Protein AF-A0A7S4VF97-F1 (afdb_monomer_lite)

Foldseek 3Di:
DDDPPPADPPVVLVVLVVVQVPDDPVDGDADDDGPDPVSVVVVLVVCVVVVNNCVRLVWDDAPQWDDDPLWIKAWPPGFHQQQLAADPVAAFDKDFATGQKAFAEPPDPCCVVVQQVSQQTRRNHQWEWGQYPVRAIWIFGHPSDPPDDDGSHTPDPRDPQKDADPDNGMIGGHPDDHITMMIRNPSNPVVVVVVVPPDDDDPDDDDD

Sequence (208 aa):
MACSSAGVPANQQVEYMQIRSIEDPDEPAQPPAFESAEDEAHFQRMLSYFGLLEWVYRPEPVNFSVAIDGHRYAVLPPCPPEEAVAGRDMQDQALLVPRGWEVLSQRAVGFAAALPKLTARCWGTHLLCVENGRGGFDSYRTAVRTVGGPPGSRFQADIDWLERVDDDRRVRFRGLSGRLVIRAKHDCVMANLEQGRGGGRGAGIAAL

Radius of gyration: 20.94 Å; chains: 1; bounding box: 49×73×56 Å

Structure (mmCIF, N/CA/C/O backbone):
data_AF-A0A7S4VF97-F1
#
_entry.id   AF-A0A7S4VF97-F1
#
loop_
_atom_site.group_PDB
_atom_site.id
_atom_site.type_symbol
_atom_site.label_atom_id
_atom_site.label_alt_id
_atom_site.label_comp_id
_atom_site.label_asym_id
_atom_site.label_entity_id
_atom_site.label_seq_id
_atom_site.pdbx_PDB_ins_code
_atom_site.Cartn_x
_atom_site.Cartn_y
_atom_site.Cartn_z
_atom_site.occupancy
_atom_site.B_iso_or_equiv
_atom_site.auth_seq_id
_atom_site.auth_comp_id
_atom_site.auth_asym_id
_atom_site.auth_atom_id
_atom_site.pdbx_PDB_model_num
ATOM 1 N N . MET A 1 1 ? 5.913 11.624 37.059 1.00 47.81 1 MET A N 1
ATOM 2 C CA . MET A 1 1 ? 4.864 12.141 36.156 1.00 47.81 1 MET A CA 1
ATOM 3 C C . MET A 1 1 ? 4.023 10.958 35.725 1.00 47.81 1 MET A C 1
ATOM 5 O O . MET A 1 1 ? 4.549 10.093 35.043 1.00 47.81 1 MET A O 1
ATOM 9 N N . ALA A 1 2 ? 2.787 10.863 36.212 1.00 44.12 2 ALA A N 1
ATOM 10 C CA . ALA A 1 2 ? 1.841 9.840 35.783 1.00 44.12 2 ALA A CA 1
ATOM 11 C C . ALA A 1 2 ? 1.032 10.418 34.616 1.00 44.12 2 ALA A C 1
ATOM 13 O O . ALA A 1 2 ? 0.341 11.419 34.798 1.00 44.12 2 ALA A O 1
ATOM 14 N N . CYS A 1 3 ? 1.165 9.840 33.421 1.00 36.91 3 CYS A N 1
ATOM 15 C CA . CYS A 1 3 ? 0.268 10.139 32.311 1.00 36.91 3 CYS A CA 1
ATOM 16 C C . CYS A 1 3 ? -1.081 9.493 32.631 1.00 36.91 3 CYS A C 1
ATOM 18 O O . CYS A 1 3 ? -1.197 8.271 32.646 1.00 36.91 3 CYS A O 1
ATOM 20 N N . SER A 1 4 ? -2.072 10.320 32.954 1.00 41.09 4 SER A N 1
ATOM 21 C CA . SER A 1 4 ? -3.459 9.891 33.088 1.00 41.09 4 SER A CA 1
ATOM 22 C C . SER A 1 4 ? -3.956 9.502 31.696 1.00 41.09 4 SER A C 1
ATOM 24 O O . SER A 1 4 ? -4.097 10.376 30.846 1.00 41.09 4 SER A O 1
ATOM 26 N N . SER A 1 5 ? -4.179 8.211 31.442 1.00 44.00 5 SER A N 1
ATOM 27 C CA . SER A 1 5 ? -4.876 7.754 30.240 1.00 44.00 5 SER A CA 1
ATOM 28 C C . SER A 1 5 ? -6.334 8.193 30.347 1.00 44.00 5 SER A C 1
ATOM 30 O O . SER A 1 5 ? -7.132 7.612 31.084 1.00 44.00 5 SER A O 1
ATOM 32 N N . ALA A 1 6 ? -6.673 9.289 29.676 1.00 50.75 6 ALA A N 1
ATOM 33 C CA . ALA A 1 6 ? -8.057 9.687 29.501 1.00 50.75 6 ALA A CA 1
ATOM 34 C C . ALA A 1 6 ? -8.690 8.678 28.537 1.00 50.75 6 ALA A C 1
ATOM 36 O O . ALA A 1 6 ? -8.569 8.806 27.329 1.00 50.75 6 ALA A O 1
ATOM 37 N N . GLY A 1 7 ? -9.288 7.615 29.079 1.00 50.16 7 GLY A N 1
ATOM 38 C CA . GLY A 1 7 ? -10.035 6.662 28.265 1.00 50.16 7 GLY A CA 1
ATOM 39 C C . GLY A 1 7 ? -11.106 7.390 27.455 1.00 50.16 7 GLY A C 1
ATOM 40 O O . GLY A 1 7 ? -11.714 8.351 27.938 1.00 50.16 7 GLY A O 1
ATOM 41 N N . VAL A 1 8 ? -11.341 6.919 26.232 1.00 55.56 8 VAL A N 1
ATOM 42 C CA . VAL A 1 8 ? -12.416 7.420 25.369 1.00 55.56 8 VAL A CA 1
ATOM 43 C C . VAL A 1 8 ? -13.731 7.389 26.164 1.00 55.56 8 VAL A C 1
ATOM 45 O O . VAL A 1 8 ? -14.137 6.317 26.626 1.00 55.56 8 VAL A O 1
ATOM 48 N N . PRO A 1 9 ? -14.408 8.533 26.380 1.00 70.75 9 PRO A N 1
ATOM 49 C CA . PRO A 1 9 ? -15.610 8.566 27.199 1.00 70.75 9 PRO A CA 1
ATOM 50 C C . PRO A 1 9 ? -16.683 7.682 26.558 1.00 70.75 9 PRO A C 1
ATOM 52 O O . PRO A 1 9 ? -16.955 7.802 25.366 1.00 70.75 9 PRO A O 1
ATOM 55 N N . ALA A 1 10 ? -17.321 6.815 27.353 1.00 65.12 10 ALA A N 1
ATOM 56 C CA . ALA A 1 10 ? -18.330 5.849 26.893 1.00 65.12 10 ALA A CA 1
ATOM 57 C C . ALA A 1 10 ? -19.434 6.471 26.010 1.00 65.12 10 ALA A C 1
ATOM 59 O O . ALA A 1 10 ? -19.999 5.801 25.146 1.00 65.12 10 ALA A O 1
ATOM 60 N N . ASN A 1 11 ? -19.694 7.771 26.174 1.00 72.69 11 ASN A N 1
ATOM 61 C CA . ASN A 1 11 ? -20.632 8.527 25.351 1.00 72.69 11 ASN A CA 1
ATOM 62 C C . ASN A 1 11 ? -20.251 8.570 23.857 1.00 72.69 11 ASN A C 1
ATOM 64 O O . ASN A 1 11 ? -21.153 8.492 23.030 1.00 72.69 11 ASN A O 1
ATOM 68 N N . GLN A 1 12 ? -18.961 8.599 23.488 1.00 71.50 12 GLN A N 1
ATOM 69 C CA . GLN A 1 12 ? -18.543 8.623 22.074 1.00 71.50 12 GLN A CA 1
ATOM 70 C C . GLN A 1 12 ? -18.855 7.314 21.335 1.00 71.50 12 GLN A C 1
ATOM 72 O O . GLN A 1 12 ? -19.182 7.331 20.151 1.00 71.50 12 GLN A O 1
ATOM 77 N N . GLN A 1 13 ? -18.790 6.166 22.018 1.00 67.25 13 GLN A N 1
ATOM 78 C CA . GLN A 1 13 ? -19.111 4.870 21.407 1.00 67.25 13 GLN A CA 1
ATOM 79 C C . GLN A 1 13 ? -20.608 4.750 21.106 1.00 67.25 13 GLN A C 1
ATOM 81 O O . GLN A 1 13 ? -20.991 4.253 20.048 1.00 67.25 13 GLN A O 1
ATOM 86 N N . VAL A 1 14 ? -21.453 5.222 22.027 1.00 73.06 14 VAL A N 1
ATOM 87 C CA . VAL A 1 14 ? -22.911 5.237 21.847 1.00 73.06 14 VAL A CA 1
ATOM 88 C C . VAL A 1 14 ? -23.302 6.207 20.735 1.00 73.06 14 VAL A C 1
ATOM 90 O O . VAL A 1 14 ? -24.098 5.846 19.872 1.00 73.06 14 VAL A O 1
ATOM 93 N N . GLU A 1 15 ? -22.702 7.396 20.711 1.00 75.81 15 GLU A N 1
ATOM 94 C CA . GLU A 1 15 ? -22.935 8.400 19.671 1.00 75.81 15 GLU A CA 1
ATOM 95 C C . GLU A 1 15 ? -22.537 7.884 18.280 1.00 75.81 15 GLU A C 1
ATOM 97 O O . GLU A 1 15 ? -23.323 7.989 17.341 1.00 75.81 15 GLU A O 1
ATOM 102 N N . TYR A 1 16 ? -21.387 7.212 18.155 1.00 70.06 16 TYR A N 1
ATOM 103 C CA . TYR A 1 16 ? -20.973 6.571 16.903 1.00 70.06 16 TYR A CA 1
ATOM 104 C C . TYR A 1 16 ? -22.004 5.548 16.395 1.00 70.06 16 TYR A C 1
ATOM 106 O O . TYR A 1 16 ? -22.363 5.545 15.217 1.00 70.06 16 TYR A O 1
ATOM 114 N N . MET A 1 17 ? -22.528 4.702 17.287 1.00 73.00 17 MET A N 1
ATOM 115 C CA . MET A 1 17 ? -23.544 3.704 16.930 1.00 73.00 17 MET A CA 1
ATOM 116 C C . MET A 1 17 ? -24.880 4.353 16.536 1.00 73.00 17 MET A C 1
ATOM 118 O O . MET A 1 17 ? -25.581 3.832 15.669 1.00 73.00 17 MET A O 1
ATOM 122 N N . GLN A 1 18 ? -25.227 5.495 17.137 1.00 74.81 18 GLN A N 1
ATOM 123 C CA . GLN A 1 18 ? -26.429 6.257 16.794 1.00 74.81 18 GLN A CA 1
ATOM 124 C C . GLN A 1 18 ? -26.303 6.939 15.430 1.00 74.81 18 GLN A C 1
ATOM 126 O O . GLN A 1 18 ? -27.211 6.795 14.613 1.00 74.81 18 GLN A O 1
ATOM 131 N N . ILE A 1 19 ? -25.178 7.604 15.150 1.00 70.38 19 ILE A N 1
ATOM 132 C CA . ILE A 1 19 ? -24.901 8.231 13.846 1.00 70.38 19 ILE A CA 1
ATOM 133 C C . ILE A 1 19 ? -24.995 7.184 12.731 1.00 70.38 19 ILE A C 1
ATOM 135 O O . ILE A 1 19 ? -25.684 7.397 11.734 1.00 70.38 19 ILE A O 1
ATOM 139 N N . ARG A 1 20 ? -24.409 6.002 12.950 1.00 64.62 20 ARG A N 1
ATOM 140 C CA . ARG A 1 20 ? -24.439 4.912 11.970 1.00 64.62 20 ARG A CA 1
ATOM 141 C C . ARG A 1 20 ? -25.811 4.293 11.718 1.00 64.62 20 ARG A C 1
ATOM 143 O O . ARG A 1 20 ? -26.018 3.684 10.674 1.00 64.62 20 ARG A O 1
ATOM 150 N N . SER A 1 21 ? -26.759 4.416 12.646 1.00 67.44 21 SER A N 1
ATOM 151 C CA . SER A 1 21 ? -28.106 3.855 12.452 1.00 67.44 21 SER A CA 1
ATOM 152 C C . SER A 1 21 ? -28.914 4.568 11.359 1.00 67.44 21 SER A C 1
ATOM 154 O O . SER A 1 21 ? -29.912 4.029 10.886 1.00 67.44 21 SER A O 1
ATOM 156 N N . ILE A 1 22 ? -28.465 5.759 10.951 1.00 70.12 22 ILE A N 1
ATOM 157 C CA . ILE A 1 22 ? -29.115 6.649 9.977 1.00 70.12 22 ILE A CA 1
ATOM 158 C C . ILE A 1 22 ? -28.241 6.811 8.718 1.00 70.12 22 ILE A C 1
ATOM 160 O O . ILE A 1 22 ? -28.435 7.719 7.916 1.00 70.12 22 ILE A O 1
ATOM 164 N N . GLU A 1 23 ? -27.229 5.963 8.574 1.00 63.88 23 GLU A N 1
ATOM 165 C CA . GLU A 1 23 ? -26.136 6.186 7.643 1.00 63.88 23 GLU A CA 1
ATOM 166 C C . GLU A 1 23 ? -26.439 5.728 6.222 1.00 63.88 23 GLU A C 1
ATOM 168 O O . GLU A 1 23 ? -27.076 4.696 5.996 1.00 63.88 23 GLU A O 1
ATOM 173 N N . ASP A 1 24 ? -25.939 6.510 5.267 1.00 68.81 24 ASP A N 1
ATOM 174 C CA . ASP A 1 24 ? -25.968 6.166 3.857 1.00 68.81 24 ASP A CA 1
ATOM 175 C C . ASP A 1 24 ? -25.074 4.931 3.620 1.00 68.81 24 ASP A C 1
ATOM 177 O O . ASP A 1 24 ? -23.886 4.961 3.966 1.00 68.81 24 ASP A O 1
ATOM 181 N N . PRO A 1 25 ? -25.598 3.829 3.050 1.00 66.81 25 PRO A N 1
ATOM 182 C CA . PRO A 1 25 ? -24.790 2.653 2.731 1.00 66.81 25 PRO A CA 1
ATOM 183 C C . PRO A 1 25 ? -23.595 2.961 1.813 1.00 66.81 25 PRO A C 1
ATOM 185 O O . PRO A 1 25 ? -22.617 2.205 1.842 1.00 66.81 25 PRO A O 1
ATOM 188 N N . ASP A 1 26 ? -23.647 4.053 1.045 1.00 67.56 26 ASP A N 1
ATOM 189 C CA . ASP A 1 26 ? -22.568 4.492 0.161 1.00 67.56 26 ASP A CA 1
ATOM 190 C C . ASP A 1 26 ? -21.491 5.324 0.890 1.00 67.56 26 ASP A C 1
ATOM 192 O O . ASP A 1 26 ? -20.343 5.373 0.437 1.00 67.56 26 ASP A O 1
ATOM 196 N N . GLU A 1 27 ? -21.785 5.875 2.077 1.00 69.19 27 GLU A N 1
ATOM 197 C CA . GLU A 1 27 ? -20.837 6.640 2.906 1.00 69.19 27 GLU A CA 1
ATOM 198 C C . GLU A 1 27 ? -20.724 6.117 4.355 1.00 69.19 27 GLU A C 1
ATOM 200 O O . GLU A 1 27 ? -21.103 6.797 5.309 1.00 69.19 27 GLU A O 1
ATOM 205 N N . PRO A 1 28 ? -20.138 4.924 4.583 1.00 67.62 28 PRO A N 1
ATOM 206 C CA . PRO A 1 28 ? -20.075 4.371 5.933 1.00 67.62 28 PRO A CA 1
ATOM 207 C C . PRO A 1 28 ? -19.139 5.183 6.851 1.00 67.62 28 PRO A C 1
ATOM 209 O O . PRO A 1 28 ? -17.965 5.380 6.509 1.00 67.62 28 PRO A O 1
ATOM 212 N N . ALA A 1 29 ? -19.580 5.561 8.057 1.00 70.44 29 ALA A N 1
ATOM 213 C CA . ALA A 1 29 ? -18.803 6.342 9.018 1.00 70.44 29 ALA A CA 1
ATOM 214 C C . ALA A 1 29 ? -17.540 5.603 9.388 1.00 70.44 29 ALA A C 1
ATOM 216 O O . ALA A 1 29 ? -17.480 4.378 9.488 1.00 70.44 29 ALA A O 1
ATOM 217 N N . GLN A 1 30 ? -16.488 6.367 9.585 1.00 69.94 30 GLN A N 1
ATOM 218 C CA . GLN A 1 30 ? -15.222 5.789 9.970 1.00 69.94 30 GLN A CA 1
ATOM 219 C C . GLN A 1 30 ? -15.264 5.484 11.464 1.00 69.94 30 GLN A C 1
ATOM 221 O O . GLN A 1 30 ? -15.791 6.308 12.214 1.00 69.94 30 GLN A O 1
ATOM 226 N N . PRO A 1 31 ? -14.704 4.342 11.908 1.00 76.44 31 PRO A N 1
ATOM 227 C CA . PRO A 1 31 ? -14.518 4.122 13.332 1.00 76.44 31 PRO A CA 1
ATOM 228 C C . PRO A 1 31 ? -13.796 5.336 13.936 1.00 76.44 31 PRO A C 1
ATOM 230 O O . PRO A 1 31 ? -12.942 5.927 13.262 1.00 76.44 31 PRO A O 1
ATOM 233 N N . PRO A 1 32 ? -14.159 5.737 15.164 1.00 79.06 32 PRO A N 1
ATOM 234 C CA . PRO A 1 32 ? -13.586 6.922 15.782 1.00 79.06 32 PRO A CA 1
ATOM 235 C C . PRO A 1 32 ? -12.063 6.793 15.863 1.00 79.06 32 PRO A C 1
ATOM 237 O O . PRO A 1 32 ? -11.523 5.692 15.976 1.00 79.06 32 PRO A O 1
ATOM 240 N N . ALA A 1 33 ? -11.359 7.922 15.787 1.00 78.06 33 ALA A N 1
ATOM 241 C CA . ALA A 1 33 ? -9.924 7.928 16.029 1.00 78.06 33 ALA A CA 1
ATOM 242 C C . ALA A 1 33 ? -9.675 7.576 17.502 1.00 78.06 33 ALA A C 1
ATOM 244 O O . ALA A 1 33 ? -10.167 8.262 18.397 1.00 78.06 33 ALA A O 1
ATOM 245 N N . PHE A 1 34 ? -8.937 6.495 17.749 1.00 80.50 34 PHE A N 1
ATOM 246 C CA . PHE A 1 34 ? -8.584 6.067 19.100 1.00 80.50 34 PHE A CA 1
ATOM 247 C C . PHE A 1 34 ? -7.258 6.696 19.521 1.00 80.50 34 PHE A C 1
ATOM 249 O O . PHE A 1 34 ? -6.295 6.699 18.756 1.00 80.50 34 PHE A O 1
ATOM 256 N N . GLU A 1 35 ? -7.195 7.192 20.755 1.00 81.56 35 GLU A N 1
ATOM 257 C CA . GLU A 1 35 ? -5.962 7.748 21.329 1.00 81.56 35 GLU A CA 1
ATOM 258 C C . GLU A 1 35 ? -4.942 6.654 21.680 1.00 81.56 35 GLU A C 1
ATOM 260 O O . GLU A 1 35 ? -3.739 6.915 21.754 1.00 81.56 35 GLU A O 1
ATOM 265 N N . SER A 1 36 ? -5.408 5.417 21.881 1.00 84.12 36 SER A N 1
ATOM 266 C CA . SER A 1 36 ? -4.566 4.277 22.224 1.00 84.12 36 SER A CA 1
ATOM 267 C C . SER A 1 36 ? -4.955 3.007 21.462 1.00 84.12 36 SER A C 1
ATOM 269 O O . SER A 1 36 ? -6.121 2.761 21.148 1.00 84.12 36 SER A O 1
ATOM 271 N N . ALA A 1 37 ? -3.960 2.148 21.217 1.00 76.75 37 ALA A N 1
ATOM 272 C CA . ALA A 1 37 ? -4.180 0.821 20.638 1.00 76.75 37 ALA A CA 1
ATOM 273 C C . ALA A 1 37 ? -5.019 -0.088 21.556 1.00 76.75 37 ALA A C 1
ATOM 275 O O . ALA A 1 37 ? -5.653 -1.036 21.094 1.00 76.75 37 ALA A O 1
ATOM 276 N N . GLU A 1 38 ? -5.018 0.184 22.863 1.00 84.81 38 GLU A N 1
ATOM 277 C CA . GLU A 1 38 ? -5.768 -0.587 23.851 1.00 84.81 38 GLU A CA 1
ATOM 278 C C . GLU A 1 38 ? -7.269 -0.269 23.780 1.00 84.81 38 GLU A C 1
ATOM 280 O O . GLU A 1 38 ? -8.089 -1.193 23.791 1.00 84.81 38 GLU A O 1
ATOM 285 N N . ASP A 1 39 ? -7.616 1.011 23.603 1.00 86.25 39 ASP A N 1
ATOM 286 C CA . ASP A 1 39 ? -8.990 1.471 23.369 1.00 86.25 39 ASP A CA 1
ATOM 287 C C . ASP A 1 39 ? -9.528 0.953 22.039 1.00 86.25 39 ASP A C 1
ATOM 289 O O . ASP A 1 39 ? -10.654 0.453 21.977 1.00 86.25 39 ASP A O 1
ATOM 293 N N . GLU A 1 40 ? -8.707 0.997 20.985 1.00 86.69 40 GLU A N 1
ATOM 294 C CA . GLU A 1 40 ? -9.075 0.421 19.694 1.00 86.69 40 GLU A CA 1
ATOM 295 C C . GLU A 1 40 ? -9.331 -1.087 19.826 1.00 86.69 40 GLU A C 1
ATOM 297 O O . GLU A 1 40 ? -10.367 -1.587 19.384 1.00 86.69 40 GLU A O 1
ATOM 302 N N . ALA A 1 41 ? -8.442 -1.827 20.495 1.00 83.38 41 ALA A N 1
ATOM 303 C CA . ALA A 1 41 ? -8.630 -3.256 20.723 1.00 83.38 41 ALA A CA 1
ATOM 304 C C . ALA A 1 41 ? -9.883 -3.545 21.569 1.00 83.38 41 ALA A C 1
ATOM 306 O O . ALA A 1 41 ? -10.583 -4.531 21.328 1.00 83.38 41 ALA A O 1
ATOM 307 N N . HIS A 1 42 ? -10.186 -2.702 22.559 1.00 87.31 42 HIS A N 1
ATOM 308 C CA . HIS A 1 42 ? -11.413 -2.802 23.345 1.00 87.31 42 HIS A CA 1
ATOM 309 C C . HIS A 1 42 ? -12.659 -2.581 22.480 1.00 87.31 42 HIS A C 1
ATOM 311 O O . HIS A 1 42 ? -13.589 -3.388 22.525 1.00 87.31 42 HIS A O 1
ATOM 317 N N . PHE A 1 43 ? -12.658 -1.548 21.640 1.00 86.94 43 PHE A N 1
ATOM 318 C CA . PHE A 1 43 ? -13.745 -1.270 20.709 1.00 86.94 43 PHE A CA 1
ATOM 319 C C . PHE A 1 43 ? -13.934 -2.394 19.686 1.00 86.94 43 PHE A C 1
ATOM 321 O O . PHE A 1 43 ? -15.058 -2.832 19.449 1.00 86.94 43 PHE A O 1
ATOM 328 N N . GLN A 1 44 ? -12.847 -2.945 19.143 1.00 86.62 44 GLN A N 1
ATOM 329 C CA . GLN A 1 44 ? -12.902 -4.104 18.251 1.00 86.62 44 GLN A CA 1
ATOM 330 C C . GLN A 1 44 ? -13.493 -5.337 18.951 1.00 86.62 44 GLN A C 1
ATOM 332 O O . GLN A 1 44 ? -14.323 -6.033 18.366 1.00 86.62 44 GLN A O 1
ATOM 337 N N . ARG A 1 45 ? -13.135 -5.601 20.218 1.00 87.31 45 ARG A N 1
ATOM 338 C CA . ARG A 1 45 ? -13.764 -6.678 21.008 1.00 87.31 45 ARG A CA 1
ATOM 339 C C . ARG A 1 45 ? -15.262 -6.445 21.185 1.00 87.31 45 ARG A C 1
ATOM 341 O O . ARG A 1 45 ? -16.036 -7.383 21.015 1.00 87.31 45 ARG A O 1
ATOM 348 N N . MET A 1 46 ? -15.668 -5.211 21.478 1.00 89.75 46 MET A N 1
ATOM 349 C CA . MET A 1 46 ? -17.079 -4.839 21.592 1.00 89.75 46 MET A CA 1
ATOM 350 C C . MET A 1 46 ? -17.823 -5.061 20.267 1.00 89.75 46 MET A C 1
ATOM 352 O O . MET A 1 46 ? -18.848 -5.733 20.244 1.00 89.75 46 MET A O 1
ATOM 356 N N . LEU A 1 47 ? -17.291 -4.574 19.145 1.00 87.19 47 LEU A N 1
ATOM 357 C CA . LEU A 1 47 ? -17.892 -4.788 17.825 1.00 87.19 47 LEU A CA 1
ATOM 358 C C . LEU A 1 47 ? -17.955 -6.267 17.442 1.00 87.19 47 LEU A C 1
ATOM 360 O O . LEU A 1 47 ? -18.929 -6.698 16.829 1.00 87.19 47 LEU A O 1
ATOM 364 N N . SER A 1 48 ? -16.938 -7.047 17.811 1.00 84.81 48 SER A N 1
ATOM 365 C CA . SER A 1 48 ? -16.918 -8.496 17.609 1.00 84.81 48 SER A CA 1
ATOM 366 C C . SER A 1 48 ? -18.029 -9.184 18.402 1.00 84.81 48 SER A C 1
ATOM 368 O O . SER A 1 48 ? -18.770 -9.987 17.841 1.00 84.81 48 SER A O 1
ATOM 370 N N . TYR A 1 49 ? -18.220 -8.801 19.671 1.00 87.50 49 TYR A N 1
ATOM 371 C CA . TYR A 1 49 ? -19.301 -9.313 20.518 1.00 87.50 49 TYR A CA 1
ATOM 372 C C . TYR A 1 49 ? -20.690 -9.092 19.897 1.00 87.50 49 TYR A C 1
ATOM 374 O O . TYR A 1 49 ? -21.545 -9.970 19.981 1.00 87.50 49 TYR A O 1
ATOM 382 N N . PHE A 1 50 ? -20.896 -7.964 19.211 1.00 86.19 50 PHE A N 1
ATOM 383 C CA . PHE A 1 50 ? -22.147 -7.658 18.506 1.00 86.19 50 PHE A CA 1
ATOM 384 C C . PHE A 1 50 ? -22.203 -8.157 17.051 1.00 86.19 50 PHE A C 1
ATOM 386 O O . PHE A 1 50 ? -23.199 -7.921 16.372 1.00 86.19 50 PHE A O 1
ATOM 393 N N . GLY A 1 51 ? -21.164 -8.830 16.544 1.00 82.69 51 GLY A N 1
ATOM 394 C CA . GLY A 1 51 ? -21.107 -9.298 15.152 1.00 82.69 51 GLY A CA 1
ATOM 395 C C . GLY A 1 51 ? -20.979 -8.179 14.108 1.00 82.69 51 GLY A C 1
ATOM 396 O O . GLY A 1 51 ? -21.278 -8.387 12.937 1.00 82.69 51 GLY A O 1
ATOM 397 N N . LEU A 1 52 ? -20.539 -6.986 14.517 1.00 85.06 52 LEU A N 1
ATOM 398 C CA . LEU A 1 52 ? -20.439 -5.790 13.671 1.00 85.06 52 LEU A CA 1
ATOM 399 C C . LEU A 1 52 ? -19.015 -5.501 13.197 1.00 85.06 52 LEU A C 1
ATOM 401 O O . LEU A 1 52 ? -18.817 -4.622 12.360 1.00 85.06 52 LEU A O 1
ATOM 405 N N . LEU A 1 53 ? -18.019 -6.218 13.722 1.00 83.31 53 LEU A N 1
ATOM 406 C CA . LEU A 1 53 ? -16.611 -5.946 13.432 1.00 83.31 53 LEU A CA 1
ATOM 407 C C . LEU A 1 53 ? -16.322 -5.966 11.929 1.00 83.31 53 LEU A C 1
ATOM 409 O O . LEU A 1 53 ? -15.747 -5.014 11.407 1.00 83.31 53 LEU A O 1
ATOM 413 N N . GLU A 1 54 ? -16.767 -7.012 11.230 1.00 77.38 54 GLU A N 1
ATOM 414 C CA . GLU A 1 54 ? -16.560 -7.129 9.785 1.00 77.38 54 GLU A CA 1
ATOM 415 C C . GLU A 1 54 ? -17.231 -6.008 9.012 1.00 77.38 54 GLU A C 1
ATOM 417 O O . GLU A 1 54 ? -16.704 -5.564 8.002 1.00 77.38 54 GLU A O 1
ATOM 422 N N . TRP A 1 55 ? -18.396 -5.562 9.469 1.00 76.25 55 TRP A N 1
ATOM 423 C CA . TRP A 1 55 ? -19.150 -4.516 8.802 1.00 76.25 55 TRP A CA 1
ATOM 424 C C . TRP A 1 55 ? -18.497 -3.140 8.994 1.00 76.25 55 TRP A C 1
ATOM 426 O O . TRP A 1 55 ? -18.422 -2.357 8.050 1.00 76.25 55 TRP A O 1
ATOM 436 N N . VAL A 1 56 ? -17.956 -2.860 10.185 1.00 79.69 56 VAL A N 1
ATOM 437 C CA . VAL A 1 56 ? -17.260 -1.596 10.485 1.00 79.69 56 VAL A CA 1
ATOM 438 C C . VAL A 1 56 ? -15.880 -1.534 9.830 1.00 79.69 56 VAL A C 1
ATOM 440 O O . VAL A 1 56 ? -15.517 -0.508 9.257 1.00 79.69 56 VAL A O 1
ATOM 443 N N . TYR A 1 57 ? -15.119 -2.626 9.880 1.00 77.94 57 TYR A N 1
ATOM 444 C CA . TYR A 1 57 ? -13.738 -2.678 9.396 1.00 77.94 57 TYR A CA 1
ATOM 445 C C . TYR A 1 57 ? -13.599 -3.296 8.003 1.00 77.94 57 TYR A C 1
ATOM 447 O O . TYR A 1 57 ? -12.478 -3.604 7.591 1.00 77.94 57 TYR A O 1
ATOM 455 N N . ARG A 1 58 ? -14.704 -3.462 7.257 1.00 81.62 58 ARG A N 1
ATOM 456 C CA . ARG A 1 58 ? -14.660 -3.987 5.888 1.00 81.62 58 ARG A CA 1
ATOM 457 C C . ARG A 1 58 ? -13.733 -3.107 5.043 1.00 81.62 58 ARG A C 1
ATOM 459 O O . ARG A 1 58 ? -14.037 -1.922 4.857 1.00 81.62 58 ARG A O 1
ATOM 466 N N . PRO A 1 59 ? -12.636 -3.663 4.501 1.00 83.62 59 PRO A N 1
ATOM 467 C CA . PRO A 1 59 ? -11.823 -2.931 3.552 1.00 83.62 59 PRO A CA 1
ATOM 468 C C . PRO A 1 59 ? -12.668 -2.586 2.332 1.00 83.62 59 PRO A C 1
ATOM 470 O O . PRO A 1 59 ? -13.403 -3.433 1.818 1.00 83.62 59 PRO A O 1
ATOM 473 N N . GLU A 1 60 ? -12.558 -1.348 1.862 1.00 88.44 60 GLU A N 1
ATOM 474 C CA . GLU A 1 60 ? -13.110 -0.978 0.566 1.00 88.44 60 GLU A CA 1
ATOM 475 C C . GLU A 1 60 ? -12.528 -1.911 -0.505 1.00 88.44 60 GLU A C 1
ATOM 477 O O . GLU A 1 60 ? -11.334 -2.246 -0.453 1.00 88.44 60 GLU A O 1
ATOM 482 N N . PRO A 1 61 ? -13.355 -2.385 -1.451 1.00 89.44 61 PRO A N 1
ATOM 483 C CA . PRO A 1 61 ? -12.871 -3.250 -2.508 1.00 89.44 61 PRO A CA 1
ATOM 484 C C . PRO A 1 61 ? -11.848 -2.486 -3.350 1.00 89.44 61 PRO A C 1
ATOM 486 O O . PRO A 1 61 ? -12.134 -1.428 -3.904 1.00 89.44 61 PRO A O 1
ATOM 489 N N . VAL A 1 62 ? -10.644 -3.045 -3.453 1.00 94.06 62 VAL A N 1
ATOM 490 C CA . VAL A 1 62 ? -9.584 -2.530 -4.321 1.00 94.06 62 VAL A CA 1
ATOM 491 C C . VAL A 1 62 ? -9.377 -3.509 -5.463 1.00 94.06 62 VAL A C 1
ATOM 493 O O . VAL A 1 62 ? -9.267 -4.721 -5.251 1.00 94.06 62 VAL A O 1
ATOM 496 N N . ASN A 1 63 ? -9.314 -2.978 -6.680 1.00 94.94 63 ASN A N 1
ATOM 497 C CA . ASN A 1 63 ? -9.032 -3.771 -7.868 1.00 94.94 63 ASN A CA 1
ATOM 498 C C . ASN A 1 63 ? -7.614 -4.358 -7.803 1.00 94.94 63 ASN A C 1
ATOM 500 O O . ASN A 1 63 ? -6.685 -3.716 -7.317 1.00 94.94 63 ASN A O 1
ATOM 504 N N . PHE A 1 64 ? -7.446 -5.565 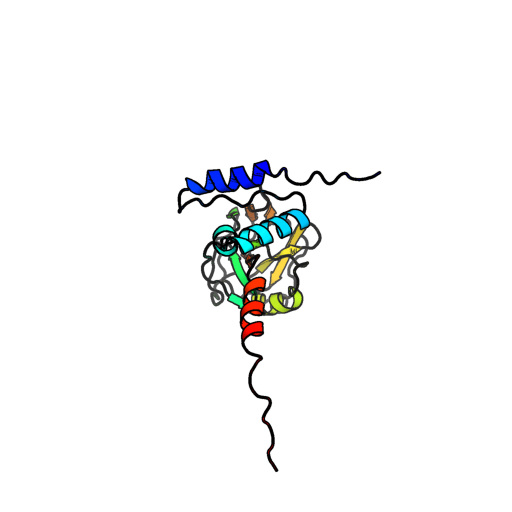-8.347 1.00 96.56 64 PHE A N 1
ATOM 505 C CA . PHE A 1 64 ? -6.136 -6.200 -8.548 1.00 96.56 64 PHE A CA 1
ATOM 506 C C . PHE A 1 64 ? -5.349 -6.530 -7.264 1.00 96.56 64 PHE A C 1
ATOM 508 O O . PHE A 1 64 ? -4.119 -6.566 -7.270 1.00 96.56 64 PHE A O 1
ATOM 515 N N . SER A 1 65 ? -6.043 -6.806 -6.155 1.00 96.62 65 SER A N 1
ATOM 516 C CA . SER A 1 65 ? -5.380 -7.236 -4.918 1.00 96.62 65 SER A CA 1
ATOM 517 C C . SER A 1 65 ? -4.787 -8.646 -5.026 1.00 96.62 65 SER A C 1
ATOM 519 O O . SER A 1 65 ? -5.407 -9.533 -5.612 1.00 96.62 65 SER A O 1
ATOM 521 N N . VAL A 1 66 ? -3.649 -8.885 -4.374 1.00 96.81 66 VAL A N 1
ATOM 522 C CA . VAL A 1 66 ? -2.966 -10.186 -4.306 1.00 96.81 66 VAL A CA 1
ATOM 523 C C . VAL A 1 66 ? -2.845 -10.658 -2.862 1.00 96.81 66 VAL A C 1
ATOM 525 O O . VAL A 1 66 ? -2.573 -9.859 -1.969 1.00 96.81 66 VAL A O 1
ATOM 528 N N . ALA A 1 67 ? -3.024 -11.958 -2.629 1.00 96.31 67 ALA A N 1
ATOM 529 C CA . ALA A 1 67 ? -2.803 -12.576 -1.324 1.00 96.31 67 ALA A CA 1
ATOM 530 C C . ALA A 1 67 ? -1.361 -13.091 -1.220 1.00 96.31 67 ALA A C 1
ATOM 532 O O . ALA A 1 67 ? -0.904 -13.853 -2.076 1.00 96.31 67 ALA A O 1
ATOM 533 N N . ILE A 1 68 ? -0.639 -12.668 -0.184 1.00 95.62 68 ILE A N 1
ATOM 534 C CA . ILE A 1 68 ? 0.729 -13.099 0.113 1.00 95.62 68 ILE A CA 1
ATOM 535 C C . ILE A 1 68 ? 0.817 -13.358 1.616 1.00 95.62 68 ILE A C 1
ATOM 537 O O . ILE A 1 68 ? 0.568 -12.459 2.411 1.00 95.62 68 ILE A O 1
ATOM 541 N N . ASP A 1 69 ? 1.163 -14.588 1.996 1.00 92.50 69 ASP A N 1
ATOM 542 C CA . ASP A 1 69 ? 1.400 -14.988 3.392 1.00 92.50 69 ASP A CA 1
ATOM 543 C C . ASP A 1 69 ? 0.266 -14.583 4.357 1.00 92.50 69 ASP A C 1
ATOM 545 O O . ASP A 1 69 ? 0.509 -14.098 5.456 1.00 92.50 69 ASP A O 1
ATOM 549 N N . GLY A 1 70 ? -0.989 -14.753 3.926 1.00 89.81 70 GLY A N 1
ATOM 550 C CA . GLY A 1 70 ? -2.173 -14.450 4.742 1.00 89.81 70 GLY A CA 1
ATOM 551 C C . GLY A 1 70 ? -2.583 -12.973 4.782 1.00 89.81 70 GLY A C 1
ATOM 552 O O . GLY A 1 70 ? -3.550 -12.637 5.456 1.00 89.81 70 GLY A O 1
ATOM 553 N N . HIS A 1 71 ? -1.903 -12.096 4.043 1.00 94.31 71 HIS A N 1
ATOM 554 C CA . HIS A 1 71 ? -2.266 -10.685 3.914 1.00 94.31 71 HIS A CA 1
ATOM 555 C C . HIS A 1 71 ? -2.657 -10.344 2.476 1.00 94.31 71 HIS A C 1
ATOM 557 O O . HIS A 1 71 ? -2.054 -10.855 1.525 1.00 94.31 71 HIS A O 1
ATOM 563 N N . ARG A 1 72 ? -3.630 -9.443 2.292 1.00 95.62 72 ARG A N 1
ATOM 564 C CA . ARG A 1 72 ? -3.919 -8.860 0.979 1.00 95.62 72 ARG A CA 1
ATOM 565 C C . ARG A 1 72 ? -3.156 -7.564 0.775 1.00 95.62 72 ARG A C 1
ATOM 567 O O . ARG A 1 72 ? -3.135 -6.677 1.629 1.00 95.62 72 ARG A O 1
ATOM 574 N N . TYR A 1 73 ? -2.579 -7.456 -0.410 1.00 97.75 73 TYR A N 1
ATOM 575 C CA . TYR A 1 73 ? -1.831 -6.301 -0.872 1.00 97.75 73 TYR A CA 1
ATOM 576 C C . TYR A 1 73 ? -2.421 -5.792 -2.177 1.00 97.75 73 TYR A C 1
ATOM 578 O O . TYR A 1 73 ? -2.957 -6.566 -2.968 1.00 97.75 73 TYR A O 1
ATOM 586 N N . ALA A 1 74 ? -2.292 -4.500 -2.417 1.00 97.94 74 ALA A N 1
ATOM 587 C CA . ALA A 1 74 ? -2.619 -3.869 -3.685 1.00 97.94 74 ALA A CA 1
ATOM 588 C C . ALA A 1 74 ? -1.677 -2.683 -3.909 1.00 97.94 74 ALA A C 1
ATOM 590 O O . ALA A 1 74 ? -0.834 -2.369 -3.062 1.00 97.94 74 ALA A O 1
ATOM 591 N N . VAL A 1 75 ? -1.817 -2.024 -5.054 1.00 97.94 75 VAL A N 1
ATOM 592 C CA . VAL A 1 75 ? -1.050 -0.826 -5.383 1.00 97.94 75 VAL A CA 1
ATOM 593 C C . VAL A 1 75 ? -1.973 0.328 -5.760 1.00 97.94 75 VAL A C 1
ATOM 595 O O . VAL A 1 75 ? -3.076 0.101 -6.253 1.00 97.94 75 VAL A O 1
ATOM 598 N N . LEU A 1 76 ? -1.521 1.562 -5.534 1.00 96.88 76 LEU A N 1
ATOM 599 C CA . LEU A 1 76 ? -2.218 2.780 -5.938 1.00 96.88 76 LEU A CA 1
ATOM 600 C C . LEU A 1 76 ? -1.377 3.615 -6.920 1.00 96.88 76 LEU A C 1
ATOM 602 O O . LEU A 1 76 ? -0.169 3.753 -6.699 1.00 96.88 76 LEU A O 1
ATOM 606 N N . PRO A 1 77 ? -2.013 4.223 -7.946 1.00 95.69 77 PRO A N 1
ATOM 607 C CA . PRO A 1 77 ? -3.331 3.880 -8.466 1.00 95.69 77 PRO A CA 1
ATOM 608 C C . PRO A 1 77 ? -3.427 2.394 -8.840 1.00 95.69 77 PRO A C 1
ATOM 610 O O . PRO A 1 77 ? -2.388 1.772 -9.086 1.00 95.69 77 PRO A O 1
ATOM 613 N N . PRO A 1 78 ? -4.644 1.825 -8.863 1.00 96.75 78 PRO A N 1
ATOM 614 C CA . PRO A 1 78 ? -4.845 0.407 -9.129 1.00 96.75 78 PRO A CA 1
ATOM 615 C C . PRO A 1 78 ? -4.228 -0.028 -10.459 1.00 96.75 78 PRO A C 1
ATOM 617 O O . PRO A 1 78 ? -4.425 0.623 -11.483 1.00 96.75 78 PRO A O 1
ATOM 620 N N . CYS A 1 79 ? -3.506 -1.146 -10.449 1.00 97.19 79 CYS A N 1
ATOM 621 C CA . CYS A 1 79 ? -2.880 -1.712 -11.639 1.00 97.19 79 CYS A CA 1
ATOM 622 C C . CYS A 1 79 ? -2.818 -3.245 -11.528 1.00 97.19 79 CYS A C 1
ATOM 624 O O . CYS A 1 79 ? -2.557 -3.742 -10.428 1.00 97.19 79 CYS A O 1
ATOM 626 N N . PRO A 1 80 ? -3.044 -4.005 -12.618 1.00 97.81 80 PRO A N 1
ATOM 627 C CA . PRO A 1 80 ? -2.864 -5.453 -12.613 1.00 97.81 80 PRO A CA 1
ATOM 628 C C . PRO A 1 80 ? -1.428 -5.860 -12.231 1.00 97.81 80 PRO A C 1
ATOM 630 O O . PRO A 1 80 ? -0.469 -5.248 -12.710 1.00 97.81 80 PRO A O 1
ATOM 633 N N . PRO A 1 81 ? -1.237 -6.908 -11.412 1.00 97.94 81 PRO A N 1
ATOM 634 C CA . PRO A 1 81 ? 0.095 -7.352 -11.010 1.00 97.94 81 PRO A CA 1
ATOM 635 C C . PRO A 1 81 ? 0.970 -7.812 -12.181 1.00 97.94 81 PRO A C 1
ATOM 637 O O . PRO A 1 81 ? 2.194 -7.706 -12.113 1.00 97.94 81 PRO A O 1
ATOM 640 N N . GLU A 1 82 ? 0.359 -8.289 -13.259 1.00 97.94 82 GLU A N 1
ATOM 641 C CA . GLU A 1 82 ? 1.030 -8.792 -14.457 1.00 97.94 82 GLU A CA 1
ATOM 642 C C . GLU A 1 82 ? 1.282 -7.703 -15.515 1.00 97.94 82 GLU A C 1
ATOM 644 O O . GLU A 1 82 ? 1.882 -7.994 -16.547 1.00 97.94 82 GLU A O 1
ATOM 649 N N . GLU A 1 83 ? 0.867 -6.451 -15.275 1.00 97.56 83 GLU A N 1
ATOM 650 C CA . GLU A 1 83 ? 1.041 -5.349 -16.228 1.00 97.56 83 GLU A CA 1
ATOM 651 C C . GLU A 1 83 ? 2.529 -5.040 -16.438 1.00 97.56 83 GLU A C 1
ATOM 653 O O . GLU A 1 83 ? 3.187 -4.465 -15.571 1.00 97.56 83 GLU A O 1
ATOM 658 N N . ALA A 1 84 ? 3.076 -5.454 -17.580 1.00 96.88 84 ALA A N 1
ATOM 659 C CA . ALA A 1 84 ? 4.501 -5.359 -17.883 1.00 96.88 84 ALA A CA 1
ATOM 660 C C . ALA A 1 84 ? 4.912 -3.990 -18.445 1.00 96.88 84 ALA A C 1
ATOM 662 O O . ALA A 1 84 ? 6.107 -3.688 -18.493 1.00 96.88 84 ALA A O 1
ATOM 663 N N . VAL A 1 85 ? 3.958 -3.161 -18.878 1.00 96.38 85 VAL A N 1
ATOM 664 C CA . VAL A 1 85 ? 4.248 -1.855 -19.471 1.00 96.38 85 VAL A CA 1
ATOM 665 C C . VAL A 1 85 ? 4.241 -0.781 -18.388 1.00 96.38 85 VAL A C 1
ATOM 667 O O . VAL A 1 85 ? 3.235 -0.544 -17.725 1.00 96.38 85 VAL A O 1
ATOM 670 N N . ALA A 1 86 ? 5.375 -0.101 -18.207 1.00 94.31 86 ALA A N 1
ATOM 671 C CA . ALA A 1 86 ? 5.468 1.000 -17.255 1.00 94.31 86 ALA A CA 1
ATOM 672 C C . ALA A 1 86 ? 4.656 2.219 -17.725 1.00 94.31 86 ALA A C 1
ATOM 674 O O . ALA A 1 86 ? 4.968 2.827 -18.752 1.00 94.31 86 ALA A O 1
ATOM 675 N N . GLY A 1 87 ? 3.647 2.599 -16.941 1.00 90.50 87 GLY A N 1
ATOM 676 C CA . GLY A 1 87 ? 2.898 3.842 -17.114 1.00 90.50 87 GLY A CA 1
ATOM 677 C C . GLY A 1 87 ? 3.631 5.065 -16.550 1.00 90.50 87 GLY A C 1
ATOM 678 O O . GLY A 1 87 ? 4.560 4.949 -15.751 1.00 90.50 87 GLY A O 1
ATOM 679 N N . ARG A 1 88 ? 3.195 6.261 -16.968 1.00 87.88 88 ARG A N 1
ATOM 680 C CA . ARG A 1 88 ? 3.560 7.562 -16.359 1.00 87.88 88 ARG A CA 1
ATOM 681 C C . ARG A 1 88 ? 2.353 8.270 -15.742 1.00 87.88 88 ARG A C 1
ATOM 683 O O . ARG A 1 88 ? 2.401 9.459 -15.455 1.00 87.88 88 ARG A O 1
ATOM 690 N N . ASP A 1 89 ? 1.271 7.533 -15.543 1.00 85.06 89 ASP A N 1
ATOM 691 C CA . ASP A 1 89 ? -0.028 8.014 -15.073 1.00 85.06 89 ASP A CA 1
ATOM 692 C C . ASP A 1 89 ? 0.005 8.585 -13.652 1.00 85.06 89 ASP A C 1
ATOM 694 O O . ASP A 1 89 ? -0.969 9.170 -13.211 1.00 85.06 89 ASP A O 1
ATOM 698 N N . MET A 1 90 ? 1.115 8.443 -12.934 1.00 82.44 90 MET A N 1
ATOM 699 C CA . MET A 1 90 ? 1.207 8.821 -11.526 1.00 82.44 90 MET A CA 1
ATOM 700 C C . MET A 1 90 ? 1.879 10.157 -11.259 1.00 82.44 90 MET A C 1
ATOM 702 O O . MET A 1 90 ? 1.899 10.605 -10.115 1.00 82.44 90 MET A O 1
ATOM 706 N N . GLN A 1 91 ? 2.477 10.767 -12.277 1.00 88.06 91 GLN A N 1
ATOM 707 C CA . GLN A 1 91 ? 3.180 12.024 -12.088 1.00 88.06 91 GLN A CA 1
ATOM 708 C C . GLN A 1 91 ? 2.191 13.108 -11.631 1.00 88.06 91 GLN A C 1
ATOM 710 O O . GLN A 1 91 ? 1.150 13.305 -12.254 1.00 88.06 91 GLN A O 1
ATOM 715 N N . ASP A 1 92 ? 2.520 13.771 -10.521 1.00 88.75 92 ASP A N 1
ATOM 716 C CA . ASP A 1 92 ? 1.766 14.888 -9.937 1.00 88.75 92 ASP A CA 1
ATOM 717 C C . ASP A 1 92 ? 0.333 14.539 -9.481 1.00 88.75 92 ASP A C 1
ATOM 719 O O . ASP A 1 92 ? -0.509 15.419 -9.288 1.00 88.75 92 ASP A O 1
ATOM 723 N N . GLN A 1 93 ? 0.055 13.250 -9.243 1.00 92.62 93 GLN A N 1
ATOM 724 C CA . GLN A 1 93 ? -1.230 12.792 -8.716 1.00 92.62 93 GLN A CA 1
ATOM 725 C C . GLN A 1 93 ? -1.234 12.671 -7.191 1.00 92.62 93 GLN A C 1
ATOM 727 O O . GLN A 1 93 ? -0.293 12.158 -6.579 1.00 92.62 93 GLN A O 1
ATOM 732 N N . ALA A 1 94 ? -2.344 13.100 -6.584 1.00 94.12 94 ALA A N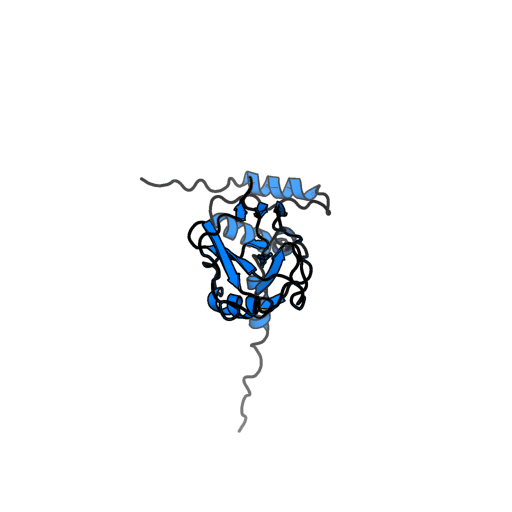 1
ATOM 733 C CA . ALA A 1 94 ? -2.685 12.796 -5.201 1.00 94.12 94 ALA A CA 1
ATOM 734 C C . ALA A 1 94 ? -3.572 11.547 -5.154 1.00 94.12 94 ALA A C 1
ATOM 736 O O . ALA A 1 94 ? -4.579 11.455 -5.853 1.00 94.12 94 ALA A O 1
ATOM 737 N N . LEU A 1 95 ? -3.192 10.594 -4.316 1.00 95.06 95 LEU A N 1
ATOM 738 C CA . LEU A 1 95 ? -3.855 9.314 -4.138 1.00 95.06 95 LEU A CA 1
ATOM 739 C C . LEU A 1 95 ? -4.495 9.272 -2.762 1.00 95.06 95 LEU A C 1
ATOM 741 O O . LEU A 1 95 ? -3.867 9.649 -1.773 1.00 95.06 95 LEU A O 1
ATOM 745 N N . LEU A 1 96 ? -5.719 8.764 -2.698 1.00 95.06 96 LEU A N 1
ATOM 746 C CA . LEU A 1 96 ? -6.398 8.475 -1.446 1.00 95.06 96 LEU A CA 1
ATOM 747 C C . LEU A 1 96 ? -6.260 6.985 -1.133 1.00 95.06 96 LEU A C 1
ATOM 749 O O . LEU A 1 96 ? -6.647 6.144 -1.942 1.00 95.06 96 LEU A O 1
ATOM 753 N N . VAL A 1 97 ? -5.726 6.655 0.043 1.00 95.62 97 VAL A N 1
ATOM 754 C CA . VAL A 1 97 ? -5.669 5.279 0.543 1.00 95.62 97 VAL A CA 1
ATOM 755 C C . VAL A 1 97 ? -7.089 4.827 0.917 1.00 95.62 97 VAL A C 1
ATOM 757 O O . VAL A 1 97 ? -7.698 5.457 1.794 1.00 95.62 97 VAL A O 1
ATOM 760 N N . PRO A 1 98 ? -7.626 3.759 0.293 1.00 93.75 98 PRO A N 1
ATOM 761 C CA . PRO A 1 98 ? -8.978 3.262 0.554 1.00 93.75 98 PRO A CA 1
ATOM 762 C C . PRO A 1 98 ? -9.194 2.847 2.012 1.00 93.75 98 PRO A C 1
ATOM 764 O O . PRO A 1 98 ? -8.250 2.510 2.733 1.00 93.75 98 PRO A O 1
ATOM 767 N N . ARG A 1 99 ? -10.443 2.874 2.479 1.00 87.12 99 ARG A N 1
ATOM 768 C CA . ARG A 1 99 ? -10.762 2.518 3.872 1.00 87.12 99 ARG A CA 1
ATOM 769 C C . ARG A 1 99 ? -10.434 1.052 4.142 1.00 87.12 99 ARG A C 1
ATOM 771 O O . ARG A 1 99 ? -10.631 0.193 3.290 1.00 87.12 99 ARG A O 1
ATOM 778 N N . GLY A 1 100 ? -9.942 0.765 5.348 1.00 88.12 100 GLY A N 1
ATOM 779 C CA . GLY A 1 100 ? -9.509 -0.578 5.753 1.00 88.12 100 GLY A CA 1
ATOM 780 C C . GLY A 1 100 ? -8.192 -1.022 5.112 1.00 88.12 100 GLY A C 1
ATOM 781 O O . GLY A 1 100 ? -7.735 -2.135 5.372 1.00 88.12 100 GLY A O 1
ATOM 782 N N . TRP A 1 101 ? -7.552 -0.139 4.342 1.00 93.94 101 TRP A N 1
ATOM 783 C CA . TRP A 1 101 ? -6.190 -0.290 3.858 1.00 93.94 101 TRP A CA 1
ATOM 784 C C . TRP A 1 101 ? -5.255 0.686 4.570 1.00 93.94 101 TRP A C 1
ATOM 786 O O . TRP A 1 101 ? -5.663 1.710 5.121 1.00 93.94 101 TRP A O 1
ATOM 796 N N . GLU A 1 102 ? -3.979 0.348 4.566 1.00 94.94 102 GLU A N 1
ATOM 797 C CA . GLU A 1 102 ? -2.881 1.178 5.043 1.00 94.94 102 GLU A CA 1
ATOM 798 C C . GLU A 1 102 ? -1.735 1.132 4.040 1.00 94.94 102 GLU A C 1
ATOM 800 O O . GLU A 1 102 ? -1.606 0.171 3.279 1.00 94.94 102 GLU A O 1
ATOM 805 N N . VAL A 1 103 ? -0.883 2.156 4.039 1.00 97.12 103 VAL A N 1
ATOM 806 C CA . VAL A 1 103 ? 0.378 2.089 3.298 1.00 97.12 103 VAL A CA 1
ATOM 807 C C . VAL A 1 103 ? 1.240 0.988 3.906 1.00 97.12 103 VAL A C 1
ATOM 809 O O . VAL A 1 103 ? 1.385 0.904 5.124 1.00 97.12 103 VAL A O 1
ATOM 812 N N . LEU A 1 104 ? 1.823 0.134 3.065 1.00 97.75 104 LEU A N 1
ATOM 813 C CA . LEU A 1 104 ? 2.731 -0.896 3.548 1.00 97.75 104 LEU A CA 1
ATOM 814 C C . LEU A 1 104 ? 3.965 -0.239 4.180 1.00 97.75 104 LEU A C 1
ATOM 816 O O . LEU A 1 104 ? 4.717 0.453 3.498 1.00 97.75 104 LEU A O 1
ATOM 820 N N . SER A 1 105 ? 4.186 -0.503 5.466 1.00 97.31 105 SER A N 1
ATOM 821 C CA . SER A 1 105 ? 5.353 -0.029 6.210 1.00 97.31 105 SER A CA 1
ATOM 822 C C . SER A 1 105 ? 6.474 -1.069 6.235 1.00 97.31 105 SER A C 1
ATOM 824 O O . SER A 1 105 ? 6.219 -2.263 6.397 1.00 97.31 105 SER A O 1
ATOM 826 N N . GLN A 1 106 ? 7.733 -0.627 6.188 1.00 97.88 106 GLN A N 1
ATOM 827 C CA . GLN A 1 106 ? 8.909 -1.472 6.453 1.00 97.88 106 GLN A CA 1
ATOM 828 C C . GLN A 1 106 ? 8.886 -2.116 7.846 1.00 97.88 106 GLN A C 1
ATOM 830 O O . GLN A 1 106 ? 9.529 -3.140 8.068 1.00 97.88 106 GLN A O 1
ATOM 835 N N . ARG A 1 107 ? 8.160 -1.507 8.792 1.00 97.00 107 ARG A N 1
ATOM 836 C CA . ARG A 1 107 ? 7.985 -2.022 10.156 1.00 97.00 107 ARG A CA 1
ATOM 837 C C . ARG A 1 107 ? 6.887 -3.084 10.250 1.00 97.00 107 ARG A C 1
ATOM 839 O O . ARG A 1 107 ? 6.718 -3.685 11.307 1.00 97.00 107 ARG A O 1
ATOM 846 N N . ALA A 1 108 ? 6.131 -3.310 9.176 1.00 95.75 108 ALA A N 1
ATOM 847 C CA . ALA A 1 108 ? 5.057 -4.285 9.171 1.00 95.75 108 ALA A CA 1
ATOM 848 C C . ALA A 1 108 ? 5.603 -5.711 9.335 1.00 95.75 108 ALA A C 1
ATOM 850 O O . ALA A 1 108 ? 6.579 -6.113 8.693 1.00 95.75 108 ALA A O 1
ATOM 851 N N . VAL A 1 109 ? 4.926 -6.509 10.162 1.00 94.19 109 VAL A N 1
ATOM 852 C CA . VAL A 1 109 ? 5.198 -7.948 10.275 1.00 94.19 109 VAL A CA 1
ATOM 853 C C . VAL A 1 109 ? 5.079 -8.592 8.890 1.00 94.19 109 VAL A C 1
ATOM 855 O O . VAL A 1 109 ? 4.146 -8.302 8.142 1.00 94.19 109 VAL A O 1
ATOM 858 N N . GLY A 1 110 ? 6.054 -9.432 8.534 1.00 95.19 110 GLY A N 1
ATOM 859 C CA . GLY A 1 110 ? 6.103 -10.108 7.235 1.00 95.19 110 GLY A CA 1
ATOM 860 C C . GLY A 1 110 ? 6.640 -9.260 6.075 1.00 95.19 110 GLY A C 1
ATOM 861 O O . GLY A 1 110 ? 6.786 -9.794 4.978 1.00 95.19 110 GLY A O 1
ATOM 862 N N . PHE A 1 111 ? 7.005 -7.986 6.286 1.00 97.06 111 PHE A N 1
ATOM 863 C CA . PHE A 1 111 ? 7.494 -7.101 5.217 1.00 97.06 111 PHE A CA 1
ATOM 864 C C . PHE A 1 111 ? 8.642 -7.716 4.400 1.00 97.06 111 PHE A C 1
ATOM 866 O O . PHE A 1 111 ? 8.580 -7.749 3.172 1.00 97.06 111 PHE A O 1
ATOM 873 N N . ALA A 1 112 ? 9.660 -8.264 5.072 1.00 97.56 112 ALA A N 1
ATOM 874 C CA . ALA A 1 112 ? 10.827 -8.855 4.414 1.00 97.56 112 ALA A CA 1
ATOM 875 C C . ALA A 1 112 ? 10.481 -10.068 3.527 1.00 97.56 112 ALA A C 1
ATOM 877 O O . ALA A 1 112 ? 11.158 -10.304 2.529 1.00 97.56 112 ALA A O 1
ATOM 878 N N . ALA A 1 113 ? 9.425 -10.815 3.865 1.00 96.88 113 ALA A N 1
ATOM 879 C CA . ALA A 1 113 ? 8.951 -11.952 3.078 1.00 96.88 113 ALA A CA 1
ATOM 880 C C . ALA A 1 113 ? 8.015 -11.518 1.936 1.00 96.88 113 ALA A C 1
ATOM 882 O O . ALA A 1 113 ? 8.078 -12.068 0.834 1.00 96.88 113 ALA A O 1
ATOM 883 N N . ALA A 1 114 ? 7.174 -10.509 2.180 1.00 97.81 114 ALA A N 1
ATOM 884 C CA . ALA A 1 114 ? 6.199 -10.015 1.215 1.00 97.81 114 ALA A CA 1
ATOM 885 C C . ALA A 1 114 ? 6.839 -9.171 0.104 1.00 97.81 114 ALA A C 1
ATOM 887 O O . ALA A 1 114 ? 6.480 -9.322 -1.064 1.00 97.81 114 ALA A O 1
ATOM 888 N N . LEU A 1 115 ? 7.804 -8.305 0.435 1.00 98.38 115 LEU A N 1
ATOM 889 C CA . LEU A 1 115 ? 8.385 -7.355 -0.516 1.00 98.38 115 LEU A CA 1
ATOM 890 C C . LEU A 1 115 ? 8.998 -8.036 -1.758 1.00 98.38 115 LEU A C 1
ATOM 892 O O . LEU A 1 115 ? 8.677 -7.597 -2.865 1.00 98.38 115 LEU A O 1
ATOM 896 N N . PRO A 1 116 ? 9.810 -9.110 -1.653 1.00 98.38 116 PRO A N 1
ATOM 897 C CA . PRO A 1 116 ? 10.316 -9.814 -2.833 1.00 98.38 116 PRO A CA 1
ATOM 898 C C . PRO A 1 116 ? 9.197 -10.375 -3.720 1.00 98.38 116 PRO A C 1
ATOM 900 O O . PRO A 1 116 ? 9.264 -10.274 -4.939 1.00 98.38 116 PRO A O 1
ATOM 903 N N . LYS A 1 117 ? 8.125 -10.911 -3.122 1.00 98.31 117 LYS A N 1
ATOM 904 C CA . LYS A 1 117 ? 6.972 -11.466 -3.854 1.00 98.31 117 LYS A CA 1
ATOM 905 C C . LYS A 1 117 ? 6.154 -10.377 -4.550 1.00 98.31 117 LYS A C 1
ATOM 907 O O . LYS A 1 117 ? 5.659 -10.586 -5.655 1.00 98.31 117 LYS A O 1
ATOM 912 N N . LEU A 1 118 ? 6.023 -9.213 -3.914 1.00 98.31 118 LEU A N 1
ATOM 913 C CA . LEU A 1 118 ? 5.366 -8.041 -4.490 1.00 98.31 118 LEU A CA 1
ATOM 914 C C . LEU A 1 118 ? 6.172 -7.461 -5.648 1.00 98.31 118 LEU A C 1
ATOM 916 O O . LEU A 1 118 ? 5.606 -7.156 -6.689 1.00 98.31 118 LEU A O 1
ATOM 920 N N . THR A 1 119 ? 7.483 -7.329 -5.483 1.00 98.31 119 THR A N 1
ATOM 921 C CA . THR A 1 119 ? 8.374 -6.732 -6.488 1.00 98.31 119 THR A CA 1
ATOM 922 C C . THR A 1 119 ? 8.720 -7.672 -7.638 1.00 98.31 119 THR A C 1
ATOM 924 O O . THR A 1 119 ? 9.032 -7.195 -8.723 1.00 98.31 119 THR A O 1
ATOM 927 N N . ALA A 1 120 ? 8.610 -8.989 -7.448 1.00 97.94 120 ALA A N 1
ATOM 928 C CA . ALA A 1 120 ? 8.689 -9.970 -8.532 1.00 97.94 120 ALA A CA 1
ATOM 929 C C . ALA A 1 120 ? 7.540 -9.842 -9.549 1.00 97.94 120 ALA A C 1
ATOM 931 O O . ALA A 1 120 ? 7.633 -10.376 -10.651 1.00 97.94 120 ALA A O 1
ATOM 932 N N . ARG A 1 121 ? 6.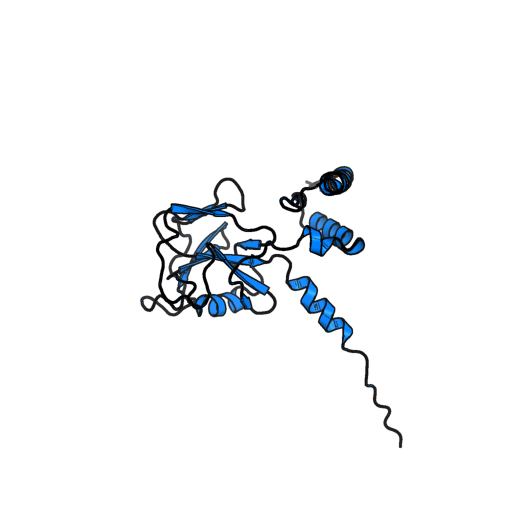465 -9.134 -9.190 1.00 97.69 121 ARG A N 1
ATOM 933 C CA . ARG A 1 121 ? 5.377 -8.754 -10.096 1.00 97.69 121 ARG A CA 1
ATOM 934 C C . ARG A 1 121 ? 5.695 -7.417 -10.774 1.00 97.69 121 ARG A C 1
ATOM 936 O O . ARG A 1 121 ? 6.608 -6.691 -10.373 1.00 97.69 121 ARG A O 1
ATOM 943 N N . CYS A 1 122 ? 4.944 -7.087 -11.815 1.00 96.94 122 CYS A N 1
ATOM 944 C CA . CYS A 1 122 ? 5.238 -5.947 -12.671 1.00 96.94 122 CYS A CA 1
ATOM 945 C C . CYS A 1 122 ? 4.524 -4.663 -12.218 1.00 96.94 122 CYS A C 1
ATOM 947 O O . CYS A 1 122 ? 5.176 -3.630 -12.055 1.00 96.94 122 CYS A O 1
ATOM 949 N N . TRP A 1 123 ? 3.214 -4.738 -11.954 1.00 97.38 123 TRP A N 1
ATOM 950 C CA . TRP A 1 123 ? 2.378 -3.616 -11.484 1.00 97.38 123 TRP A CA 1
ATOM 951 C C . TRP A 1 123 ? 2.383 -2.359 -12.373 1.00 97.38 123 TRP A C 1
ATOM 953 O O . TRP A 1 123 ? 2.114 -1.252 -11.892 1.00 97.38 123 TRP A O 1
ATOM 963 N N . GLY A 1 124 ? 2.748 -2.495 -13.648 1.00 96.44 124 GLY A N 1
ATOM 964 C CA . GLY A 1 124 ? 2.772 -1.400 -14.616 1.00 96.44 124 GLY A CA 1
ATOM 965 C C . GLY A 1 124 ? 3.669 -0.237 -14.210 1.00 96.44 124 GLY A C 1
ATOM 966 O O . GLY A 1 124 ? 3.387 0.916 -14.533 1.00 96.44 124 GLY A O 1
ATOM 967 N N . THR A 1 125 ? 4.730 -0.504 -13.448 1.00 96.81 125 THR A N 1
ATOM 968 C CA . THR A 1 125 ? 5.650 0.529 -12.972 1.00 96.81 125 THR A CA 1
ATOM 969 C C . THR A 1 125 ? 7.048 -0.023 -12.770 1.00 96.81 125 THR A C 1
ATOM 971 O O . THR A 1 125 ? 7.230 -1.214 -12.549 1.00 96.81 125 THR A O 1
ATOM 974 N N . HIS A 1 126 ? 8.052 0.849 -12.795 1.00 96.94 126 HIS A N 1
ATOM 975 C CA . HIS A 1 126 ? 9.435 0.499 -12.482 1.00 96.94 126 HIS A CA 1
ATOM 976 C C . HIS A 1 126 ? 9.738 0.449 -10.979 1.00 96.94 126 HIS A C 1
ATOM 978 O O . HIS A 1 126 ? 10.764 -0.121 -10.592 1.00 96.94 126 HIS A O 1
ATOM 984 N N . LEU A 1 127 ? 8.914 1.107 -10.156 1.00 97.44 127 LEU A N 1
ATOM 985 C CA . LEU A 1 127 ? 9.188 1.359 -8.745 1.00 97.44 127 LEU A CA 1
ATOM 986 C C . LEU A 1 127 ? 7.934 1.132 -7.896 1.00 97.44 127 LEU A C 1
ATOM 988 O O . LEU A 1 127 ? 6.885 1.695 -8.190 1.00 97.44 127 LEU A O 1
ATOM 992 N N . LEU A 1 128 ? 8.062 0.369 -6.813 1.00 98.19 128 LEU A N 1
ATOM 993 C CA . LEU A 1 128 ? 7.087 0.329 -5.723 1.00 98.19 128 LEU A CA 1
ATOM 994 C C . LEU A 1 128 ? 7.559 1.220 -4.580 1.00 98.19 128 LEU A C 1
ATOM 996 O O . LEU A 1 128 ? 8.731 1.176 -4.216 1.00 98.19 128 LEU A O 1
ATOM 1000 N N . CYS A 1 129 ? 6.648 1.993 -4.004 1.00 98.19 129 CYS A N 1
ATOM 1001 C CA . CYS A 1 129 ? 6.906 2.882 -2.880 1.00 98.19 129 CYS A CA 1
ATOM 1002 C C . CYS A 1 129 ? 6.230 2.332 -1.626 1.00 98.19 129 CYS A C 1
ATOM 1004 O O . CYS A 1 129 ? 5.067 1.921 -1.667 1.00 98.19 129 CYS A O 1
ATOM 1006 N N . VAL A 1 130 ? 6.964 2.327 -0.520 1.00 98.38 130 VAL A N 1
ATOM 1007 C CA . VAL A 1 130 ? 6.507 1.851 0.792 1.00 98.38 130 VAL A CA 1
ATOM 1008 C C . VAL A 1 130 ? 6.909 2.864 1.851 1.00 98.38 130 VAL A C 1
ATOM 1010 O O . VAL A 1 130 ? 7.896 3.583 1.682 1.00 98.38 130 VAL A O 1
ATOM 1013 N N . GLU A 1 131 ? 6.168 2.914 2.949 1.00 98.06 131 GLU A N 1
ATOM 1014 C CA . GLU A 1 131 ? 6.530 3.757 4.081 1.00 98.06 131 GLU A CA 1
ATOM 1015 C C . GLU A 1 131 ? 7.764 3.181 4.786 1.00 98.06 131 GLU A C 1
ATOM 1017 O O . GLU A 1 131 ? 7.848 1.982 5.073 1.00 98.06 131 GLU A O 1
ATOM 1022 N N . ASN A 1 132 ? 8.742 4.034 5.068 1.00 97.88 132 ASN A N 1
ATOM 1023 C CA . ASN A 1 132 ? 9.961 3.637 5.749 1.00 97.88 132 ASN A CA 1
ATOM 1024 C C . ASN A 1 132 ? 9.861 3.834 7.268 1.00 97.88 132 ASN A C 1
ATOM 1026 O O . ASN A 1 132 ? 8.928 4.430 7.805 1.00 97.88 132 ASN A O 1
ATOM 1030 N N . GLY A 1 133 ? 10.859 3.337 7.996 1.00 95.19 133 GLY A N 1
ATOM 1031 C CA . GLY A 1 133 ? 10.893 3.446 9.454 1.00 95.19 133 GLY A CA 1
ATOM 1032 C C . GLY A 1 133 ? 11.050 4.869 10.011 1.00 95.19 133 GLY A C 1
ATOM 1033 O O . GLY A 1 133 ? 11.181 4.998 11.222 1.00 95.19 133 GLY A O 1
ATOM 1034 N N . ARG A 1 134 ? 11.087 5.919 9.188 1.00 96.25 134 ARG A N 1
ATOM 1035 C CA . ARG A 1 134 ? 11.205 7.325 9.612 1.00 96.25 134 ARG A CA 1
ATOM 1036 C C . ARG A 1 134 ? 9.953 8.152 9.299 1.00 96.25 134 ARG A C 1
ATOM 1038 O O . ARG A 1 134 ? 9.971 9.355 9.522 1.00 96.25 134 ARG A O 1
ATOM 1045 N N . GLY A 1 135 ? 8.891 7.526 8.785 1.00 93.44 135 GLY A N 1
ATOM 1046 C CA . GLY A 1 135 ? 7.685 8.225 8.322 1.00 93.44 135 GLY A CA 1
ATOM 1047 C C . GLY A 1 135 ? 7.822 8.846 6.927 1.00 93.44 135 GLY A C 1
ATOM 1048 O O . GLY A 1 135 ? 6.896 9.501 6.460 1.00 93.44 135 GLY A O 1
ATOM 1049 N N . GLY A 1 136 ? 8.962 8.638 6.259 1.00 96.81 136 GLY A N 1
ATOM 1050 C CA . GLY A 1 136 ? 9.142 8.933 4.840 1.00 96.81 136 GLY A CA 1
ATOM 1051 C C . GLY A 1 136 ? 8.822 7.714 3.976 1.00 96.81 136 GLY A C 1
ATOM 1052 O O . GLY A 1 136 ? 8.193 6.754 4.425 1.00 96.81 136 GLY A O 1
ATOM 1053 N N . PHE A 1 137 ? 9.313 7.719 2.740 1.00 98.06 137 PHE A N 1
ATOM 1054 C CA . PHE A 1 137 ? 9.108 6.617 1.805 1.00 98.06 137 PHE A CA 1
ATOM 1055 C C . PHE A 1 137 ? 10.433 6.099 1.249 1.00 98.06 137 PHE A C 1
ATOM 1057 O O . PHE A 1 137 ? 11.376 6.855 1.026 1.00 98.06 137 PHE A O 1
ATOM 1064 N N . ASP A 1 138 ? 10.486 4.797 0.988 1.00 98.50 138 ASP A N 1
ATOM 1065 C CA . ASP A 1 138 ? 11.554 4.161 0.220 1.00 98.50 138 ASP A CA 1
ATOM 1066 C C . ASP A 1 138 ? 10.955 3.589 -1.071 1.00 98.50 138 ASP A C 1
ATOM 1068 O O . ASP A 1 138 ? 9.801 3.150 -1.099 1.00 98.50 138 ASP A O 1
ATOM 1072 N N . SER A 1 139 ? 11.752 3.557 -2.139 1.00 98.19 139 SER A N 1
ATOM 1073 C CA . SER A 1 139 ? 11.361 2.969 -3.422 1.00 98.19 139 SER A CA 1
ATOM 1074 C C . SER A 1 139 ? 12.153 1.699 -3.731 1.00 98.19 139 SER A C 1
ATOM 1076 O O . SER A 1 139 ? 13.353 1.599 -3.458 1.00 98.19 139 SER A O 1
ATOM 1078 N N . TYR A 1 140 ? 11.483 0.723 -4.336 1.00 98.31 140 TYR A N 1
ATOM 1079 C CA . TYR A 1 140 ? 12.010 -0.605 -4.640 1.00 98.31 140 TYR A CA 1
ATOM 1080 C C . TYR A 1 140 ? 11.739 -0.978 -6.089 1.00 98.31 140 TYR A C 1
ATOM 1082 O O . TYR A 1 140 ? 10.685 -0.664 -6.633 1.00 98.31 140 TYR A O 1
ATOM 1090 N N . ARG A 1 141 ? 12.690 -1.660 -6.725 1.00 97.94 141 ARG A N 1
ATOM 1091 C CA . ARG A 1 141 ? 12.576 -2.062 -8.131 1.00 97.94 141 ARG A CA 1
ATOM 1092 C C . ARG A 1 141 ? 11.568 -3.191 -8.312 1.00 97.94 141 ARG A C 1
ATOM 1094 O O . ARG A 1 141 ? 11.574 -4.141 -7.532 1.00 97.94 141 ARG A O 1
ATOM 1101 N N . THR A 1 142 ? 10.773 -3.111 -9.372 1.00 97.75 142 THR A N 1
ATOM 1102 C CA . THR A 1 142 ? 9.897 -4.194 -9.852 1.00 97.75 142 THR A CA 1
ATOM 1103 C C . THR A 1 142 ? 10.574 -5.036 -10.934 1.00 97.75 142 THR A C 1
ATOM 1105 O O . THR A 1 142 ? 11.639 -4.676 -11.443 1.00 97.75 142 THR A O 1
ATOM 1108 N N . ALA A 1 143 ? 9.906 -6.111 -11.357 1.00 97.31 143 ALA A N 1
ATOM 1109 C CA . ALA A 1 143 ? 10.283 -6.913 -12.520 1.00 97.31 143 ALA A CA 1
ATOM 1110 C C . ALA A 1 143 ? 10.292 -6.141 -13.855 1.00 97.31 143 ALA A C 1
ATOM 1112 O O . ALA A 1 143 ? 11.010 -6.533 -14.772 1.00 97.31 143 ALA A O 1
ATOM 1113 N N . VAL A 1 144 ? 9.570 -5.017 -13.966 1.00 95.38 144 VAL A N 1
ATOM 1114 C CA . VAL A 1 144 ? 9.556 -4.194 -15.193 1.00 95.38 144 VAL A CA 1
ATOM 1115 C C . VAL A 1 144 ? 10.906 -3.513 -15.432 1.00 95.38 144 VAL A C 1
ATOM 1117 O O . VAL A 1 144 ? 11.272 -3.206 -16.566 1.00 95.38 144 VAL A O 1
ATOM 1120 N N . ARG A 1 145 ? 11.671 -3.226 -14.371 1.00 90.44 145 ARG A N 1
ATOM 1121 C CA . ARG A 1 145 ? 12.959 -2.537 -14.488 1.00 90.44 145 ARG A CA 1
ATOM 1122 C C . ARG A 1 145 ? 14.112 -3.536 -14.560 1.00 90.44 145 ARG A C 1
ATOM 1124 O O . ARG A 1 145 ? 14.553 -4.057 -13.545 1.00 90.44 145 ARG A O 1
ATOM 1131 N N . THR A 1 146 ? 14.672 -3.713 -15.753 1.00 89.06 146 THR A N 1
ATOM 1132 C CA . THR A 1 146 ? 15.781 -4.652 -16.015 1.00 89.06 146 THR A CA 1
ATOM 1133 C C . THR A 1 146 ? 17.174 -4.093 -15.701 1.00 89.06 146 THR A C 1
ATOM 1135 O O . THR A 1 146 ? 18.147 -4.843 -15.676 1.00 89.06 146 THR A O 1
ATOM 1138 N N . VAL A 1 147 ? 17.295 -2.784 -15.445 1.00 91.88 147 VAL A N 1
ATOM 1139 C CA . VAL A 1 147 ? 18.581 -2.101 -15.226 1.00 91.88 147 VAL A CA 1
ATOM 1140 C C . VAL A 1 147 ? 18.702 -1.572 -13.796 1.00 91.88 147 VAL A C 1
ATOM 1142 O O . VAL A 1 147 ? 17.814 -0.877 -13.293 1.00 91.88 147 VAL A O 1
ATOM 1145 N N . GLY A 1 148 ? 19.865 -1.812 -13.181 1.00 91.06 148 GLY A N 1
ATOM 1146 C CA . GLY A 1 148 ? 20.267 -1.207 -11.907 1.00 91.06 148 GLY A CA 1
ATOM 1147 C C . GLY A 1 148 ? 20.001 -2.054 -10.659 1.00 91.06 148 GLY A C 1
ATOM 1148 O O . GLY A 1 148 ? 20.060 -1.514 -9.554 1.00 91.06 148 GLY A O 1
ATOM 1149 N N . GLY A 1 149 ? 19.691 -3.342 -10.818 1.00 94.75 149 GLY A N 1
ATOM 1150 C CA . GLY A 1 149 ? 19.527 -4.306 -9.725 1.00 94.75 149 GLY A CA 1
ATOM 1151 C C . GLY A 1 149 ? 18.353 -5.261 -9.954 1.00 94.75 149 GLY A C 1
ATOM 1152 O O . GLY A 1 149 ? 17.502 -4.975 -10.796 1.00 94.75 149 GLY A O 1
ATOM 1153 N N . PRO A 1 150 ? 18.288 -6.384 -9.217 1.00 97.06 150 PRO A N 1
ATOM 1154 C CA . PRO A 1 150 ? 17.163 -7.309 -9.302 1.00 97.06 150 PRO A CA 1
ATOM 1155 C C . PRO A 1 150 ? 15.883 -6.704 -8.691 1.00 97.06 150 PRO A C 1
ATOM 1157 O O . PRO A 1 150 ? 15.965 -5.751 -7.903 1.00 97.06 150 PRO A O 1
ATOM 1160 N N . PRO A 1 151 ? 14.701 -7.265 -8.990 1.00 97.69 151 PRO A N 1
ATOM 1161 C CA . PRO A 1 151 ? 13.464 -6.929 -8.290 1.00 97.69 151 PRO A CA 1
ATOM 1162 C C . PRO A 1 151 ? 13.612 -7.074 -6.772 1.00 97.69 151 PRO A C 1
ATOM 1164 O O . PRO A 1 151 ? 14.315 -7.960 -6.286 1.00 97.69 151 PRO A O 1
ATOM 1167 N N . GLY A 1 152 ? 12.999 -6.164 -6.017 1.00 97.38 152 GLY A N 1
ATOM 1168 C CA . GLY A 1 152 ? 13.109 -6.121 -4.555 1.00 97.38 152 GLY A CA 1
ATOM 1169 C C . GLY A 1 152 ? 14.339 -5.376 -4.042 1.00 97.38 152 GLY A C 1
ATOM 1170 O O . GLY A 1 152 ? 14.398 -5.038 -2.860 1.00 97.38 152 GLY A O 1
ATOM 1171 N N . SER A 1 153 ? 15.299 -5.048 -4.913 1.00 97.81 153 SER A N 1
ATOM 1172 C CA . SER A 1 153 ? 16.388 -4.137 -4.559 1.00 97.81 153 SER A CA 1
ATOM 1173 C C . SER A 1 153 ? 15.860 -2.715 -4.345 1.00 97.81 153 SER A C 1
ATOM 1175 O O . SER A 1 153 ? 14.945 -2.253 -5.035 1.00 97.81 153 SER A O 1
ATOM 1177 N N . ARG A 1 154 ? 16.429 -2.006 -3.368 1.00 97.88 154 ARG A N 1
ATOM 1178 C CA . ARG A 1 154 ? 16.067 -0.614 -3.084 1.00 97.88 154 ARG A CA 1
ATOM 1179 C C . ARG A 1 154 ? 16.632 0.289 -4.176 1.00 97.88 154 ARG A C 1
ATOM 1181 O O . ARG A 1 154 ? 17.821 0.212 -4.476 1.00 97.88 154 ARG A O 1
ATOM 1188 N N . PHE A 1 155 ? 15.791 1.136 -4.756 1.00 97.31 155 PHE A N 1
ATOM 1189 C CA . PHE A 1 155 ? 16.210 2.127 -5.742 1.00 97.31 155 PHE A CA 1
ATOM 1190 C C . PHE A 1 155 ? 16.704 3.408 -5.071 1.00 97.31 155 PHE A C 1
ATOM 1192 O O . PHE A 1 155 ? 17.799 3.871 -5.378 1.00 97.31 155 PHE A O 1
ATOM 1199 N N . GLN A 1 156 ? 15.911 3.947 -4.146 1.00 97.69 156 GLN A N 1
ATOM 1200 C CA . GLN A 1 156 ? 16.217 5.168 -3.408 1.00 97.69 156 GLN A CA 1
ATOM 1201 C C . GLN A 1 156 ? 15.568 5.090 -2.021 1.00 97.69 156 GLN A C 1
ATOM 1203 O O . GLN A 1 156 ? 14.424 4.647 -1.900 1.00 97.69 156 GLN A O 1
ATOM 1208 N N . ALA A 1 157 ? 16.314 5.486 -0.990 1.00 98.06 157 ALA A N 1
ATOM 1209 C CA . ALA A 1 157 ? 15.804 5.664 0.367 1.00 98.06 157 ALA A CA 1
ATOM 1210 C C . ALA A 1 157 ? 15.415 7.128 0.593 1.00 98.06 157 ALA A C 1
ATOM 1212 O O . ALA A 1 157 ? 16.029 7.998 -0.023 1.00 98.06 157 ALA A O 1
ATOM 1213 N N . ASP A 1 158 ? 14.444 7.372 1.475 1.00 97.31 158 ASP A N 1
ATOM 1214 C CA . ASP A 1 158 ? 13.925 8.715 1.791 1.00 97.31 158 ASP A CA 1
ATOM 1215 C C . ASP A 1 158 ? 13.627 9.534 0.526 1.00 97.31 158 ASP A C 1
ATOM 1217 O O . ASP A 1 158 ? 14.207 10.594 0.288 1.00 97.31 158 ASP A O 1
ATOM 1221 N N . ILE A 1 159 ? 12.759 8.997 -0.329 1.00 97.38 159 ILE A N 1
ATOM 1222 C CA . ILE A 1 159 ? 12.369 9.682 -1.561 1.00 97.38 159 ILE A CA 1
ATOM 1223 C C . ILE A 1 159 ? 11.662 11.005 -1.232 1.00 97.38 159 ILE A C 1
ATOM 1225 O O . ILE A 1 159 ? 10.809 11.062 -0.350 1.00 97.38 159 ILE A O 1
ATOM 1229 N N . ASP A 1 160 ? 12.017 12.061 -1.957 1.00 96.69 160 ASP A N 1
ATOM 1230 C CA . ASP A 1 160 ? 11.487 13.426 -1.820 1.00 96.69 160 ASP A CA 1
ATOM 1231 C C . ASP A 1 160 ? 10.367 13.737 -2.827 1.00 96.69 160 ASP A C 1
ATOM 1233 O O . ASP A 1 160 ? 9.652 14.733 -2.719 1.00 96.69 160 ASP A O 1
ATOM 1237 N N 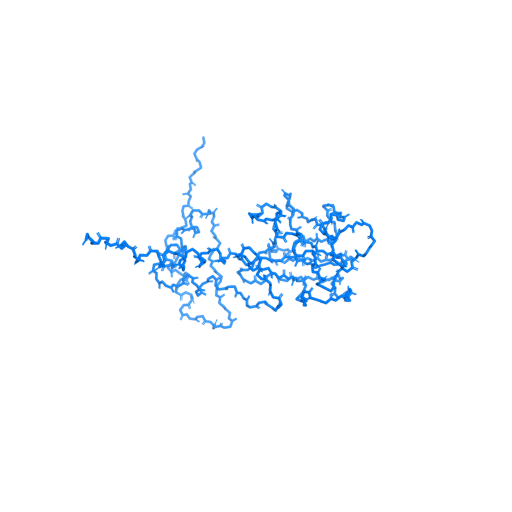. TRP A 1 161 ? 10.186 12.848 -3.800 1.00 95.56 161 TRP A N 1
ATOM 1238 C CA . TRP A 1 161 ? 9.156 12.905 -4.830 1.00 95.56 161 TRP A CA 1
ATOM 1239 C C . TRP A 1 161 ? 7.853 12.192 -4.431 1.00 95.56 161 TRP A C 1
ATOM 1241 O O . TRP A 1 161 ? 6.988 11.974 -5.279 1.00 95.56 161 TRP A O 1
ATOM 1251 N N . LEU A 1 162 ? 7.693 11.826 -3.157 1.00 96.44 162 LEU A N 1
ATOM 1252 C CA . LEU A 1 162 ? 6.461 11.272 -2.598 1.00 96.44 162 LEU A CA 1
ATOM 1253 C C . LEU A 1 162 ? 6.235 11.817 -1.187 1.00 96.44 162 LEU A C 1
ATOM 1255 O O . LEU A 1 162 ? 7.105 11.691 -0.330 1.00 96.44 162 LEU A O 1
ATOM 1259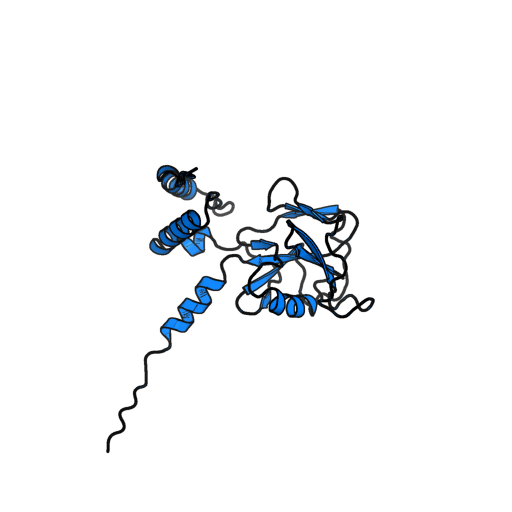 N N . GLU A 1 163 ? 5.064 12.390 -0.928 1.00 95.44 163 GLU A N 1
ATOM 1260 C CA . GLU A 1 163 ? 4.747 13.013 0.362 1.00 95.44 163 GLU A CA 1
ATOM 1261 C C . GLU A 1 163 ? 3.330 12.683 0.836 1.00 95.44 163 GLU A C 1
ATOM 1263 O O . GLU A 1 163 ? 2.446 12.401 0.028 1.00 95.44 163 GLU A O 1
ATOM 1268 N N . ARG A 1 164 ? 3.096 12.773 2.147 1.00 95.62 164 ARG A N 1
ATOM 1269 C CA . ARG A 1 164 ? 1.744 12.789 2.726 1.00 95.62 164 ARG A CA 1
ATOM 1270 C C . ARG A 1 164 ? 1.151 14.197 2.605 1.00 95.62 164 ARG A C 1
ATOM 1272 O O . ARG A 1 164 ? 1.886 15.176 2.708 1.00 95.62 164 ARG A O 1
ATOM 1279 N N . VAL A 1 165 ? -0.157 14.302 2.373 1.00 93.81 165 VAL A N 1
ATOM 1280 C CA . VAL A 1 165 ? -0.851 15.582 2.145 1.00 93.81 165 VAL A CA 1
ATOM 1281 C C . VAL A 1 165 ? -2.060 15.689 3.061 1.00 93.81 165 VAL A C 1
ATOM 1283 O O . VAL A 1 165 ? -2.950 14.859 2.948 1.00 93.81 165 VAL A O 1
ATOM 1286 N N . ASP A 1 166 ? -2.129 16.744 3.874 1.00 83.25 166 ASP A N 1
ATOM 1287 C CA . ASP A 1 166 ? -3.220 17.059 4.815 1.00 83.25 166 ASP A CA 1
ATOM 1288 C C . ASP A 1 166 ? -3.470 15.956 5.864 1.00 83.25 166 ASP A C 1
ATOM 1290 O O . ASP A 1 166 ? -3.083 16.101 7.022 1.00 83.25 166 ASP A O 1
ATOM 1294 N N . ASP A 1 167 ? -4.066 14.845 5.422 1.00 72.50 167 ASP A N 1
ATOM 1295 C CA . ASP A 1 167 ? -4.477 13.676 6.192 1.00 72.50 167 ASP A CA 1
ATOM 1296 C C . ASP A 1 167 ? -3.506 12.498 5.992 1.00 72.50 167 ASP A C 1
ATOM 1298 O O . ASP A 1 167 ? -2.980 12.270 4.897 1.00 72.50 167 ASP A O 1
ATOM 1302 N N . ASP A 1 168 ? -3.388 11.621 6.995 1.00 75.81 168 ASP A N 1
ATOM 1303 C CA . ASP A 1 168 ? -2.573 10.390 6.949 1.00 75.81 168 ASP A CA 1
ATOM 1304 C C . ASP A 1 168 ? -2.966 9.388 5.841 1.00 75.81 168 ASP A C 1
ATOM 1306 O O . ASP A 1 168 ? -2.319 8.353 5.654 1.00 75.81 168 ASP A O 1
ATOM 1310 N N . ARG A 1 169 ? -4.029 9.662 5.080 1.00 88.44 169 ARG A N 1
ATOM 1311 C CA . ARG A 1 169 ? -4.527 8.800 3.999 1.00 88.44 169 ARG A CA 1
ATOM 1312 C C . ARG A 1 169 ? -4.263 9.342 2.604 1.00 88.44 169 ARG A C 1
ATOM 1314 O O . ARG A 1 169 ? -4.496 8.607 1.646 1.00 88.44 169 ARG A O 1
ATOM 1321 N N . ARG A 1 170 ? -3.811 10.586 2.453 1.00 95.19 170 ARG A N 1
ATOM 1322 C CA . ARG A 1 170 ? -3.523 11.161 1.136 1.00 95.19 170 ARG A CA 1
ATOM 1323 C C . ARG A 1 170 ? -2.026 11.214 0.904 1.00 95.19 170 ARG A C 1
ATOM 1325 O O . ARG A 1 170 ? -1.266 11.681 1.746 1.00 95.19 170 ARG A O 1
ATOM 1332 N N . VAL A 1 171 ? -1.606 10.725 -0.257 1.00 95.69 171 VAL A N 1
ATOM 1333 C CA . VAL A 1 171 ? -0.197 10.668 -0.649 1.00 95.69 171 VAL A CA 1
ATOM 1334 C C . VAL A 1 171 ? -0.053 11.232 -2.057 1.00 95.69 171 VAL A C 1
ATOM 1336 O O . VAL A 1 171 ? -0.820 10.861 -2.940 1.00 95.69 171 VAL A O 1
ATOM 1339 N N . ARG A 1 172 ? 0.906 12.130 -2.290 1.00 95.81 172 ARG A N 1
ATOM 1340 C CA . ARG A 1 172 ? 1.114 12.800 -3.581 1.00 95.81 172 ARG A CA 1
ATOM 1341 C C . ARG A 1 172 ? 2.498 12.518 -4.146 1.00 95.81 172 ARG A C 1
ATOM 1343 O O . ARG A 1 172 ? 3.498 12.738 -3.469 1.00 95.81 172 ARG A O 1
ATOM 1350 N N . PHE A 1 173 ? 2.538 12.100 -5.408 1.00 95.44 173 PHE A N 1
ATOM 1351 C CA . PHE A 1 173 ? 3.771 11.984 -6.190 1.00 95.44 173 PHE A CA 1
ATOM 1352 C C . PHE A 1 173 ? 4.155 13.342 -6.788 1.00 95.44 173 PHE A C 1
ATOM 1354 O O . PHE A 1 173 ? 3.279 14.105 -7.185 1.00 95.44 173 PHE A O 1
ATOM 1361 N N . ARG A 1 174 ? 5.454 13.637 -6.880 1.00 93.56 174 ARG A N 1
ATOM 1362 C CA . ARG A 1 174 ? 6.010 14.871 -7.458 1.00 93.56 174 ARG A CA 1
ATOM 1363 C C . ARG A 1 174 ? 7.088 14.525 -8.486 1.00 93.56 174 ARG A C 1
ATOM 1365 O O . ARG A 1 174 ? 8.180 14.105 -8.126 1.00 93.56 174 ARG A O 1
ATOM 1372 N N . GLY A 1 175 ? 6.807 14.685 -9.775 1.00 87.69 175 GLY A N 1
ATOM 1373 C CA . GLY A 1 175 ? 7.807 14.532 -10.847 1.00 87.69 175 GLY A CA 1
ATOM 1374 C C . GLY A 1 175 ? 8.238 13.103 -11.238 1.00 87.69 175 GLY A C 1
ATOM 1375 O O . GLY A 1 175 ? 8.472 12.863 -12.422 1.00 87.69 175 GLY A O 1
ATOM 1376 N N . LEU A 1 176 ? 8.322 12.138 -10.313 1.00 90.69 176 LEU A N 1
ATOM 1377 C CA . LEU A 1 176 ? 8.601 10.726 -10.630 1.00 90.69 176 LEU A CA 1
ATOM 1378 C C . LEU A 1 176 ? 7.366 9.837 -10.446 1.00 90.69 176 LEU A C 1
ATOM 1380 O O . LEU A 1 176 ? 6.530 10.067 -9.577 1.00 90.69 176 LEU A O 1
ATOM 1384 N N . SER A 1 177 ? 7.271 8.797 -11.278 1.00 91.31 177 SER A N 1
ATOM 1385 C CA . SER A 1 177 ? 6.201 7.797 -11.236 1.00 91.31 177 SER A CA 1
ATOM 1386 C C . SER A 1 177 ? 6.692 6.500 -10.583 1.00 91.31 177 SER A C 1
ATOM 1388 O O . SER A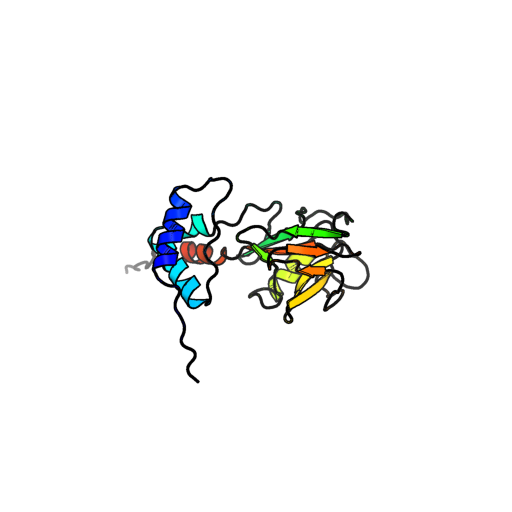 1 177 ? 7.783 6.006 -10.878 1.00 91.31 177 SER A O 1
ATOM 1390 N N . GLY A 1 178 ? 5.868 5.942 -9.703 1.00 95.75 178 GLY A N 1
ATOM 1391 C CA . GLY A 1 178 ? 6.074 4.680 -8.990 1.00 95.75 178 GLY A CA 1
ATOM 1392 C C . GLY A 1 178 ? 4.782 4.329 -8.266 1.00 95.75 178 GLY A C 1
ATOM 1393 O O . GLY A 1 178 ? 4.069 5.247 -7.928 1.00 95.75 178 GLY A O 1
ATOM 1394 N N . ARG A 1 179 ? 4.435 3.071 -8.000 1.00 97.44 179 ARG A N 1
ATOM 1395 C CA . ARG A 1 179 ? 3.146 2.751 -7.354 1.00 97.44 179 ARG A CA 1
ATOM 1396 C C . ARG A 1 179 ? 3.265 2.676 -5.838 1.00 97.44 179 ARG A C 1
ATOM 1398 O O . ARG A 1 179 ? 4.211 2.083 -5.326 1.00 97.44 179 ARG A O 1
ATOM 1405 N N . LEU A 1 180 ? 2.293 3.224 -5.115 1.00 97.62 180 LEU A N 1
ATOM 1406 C CA . LEU A 1 180 ? 2.233 3.124 -3.655 1.00 97.62 180 LEU A CA 1
ATOM 1407 C C . LEU A 1 180 ? 1.671 1.759 -3.254 1.00 97.62 180 LEU A C 1
ATOM 1409 O O . LEU A 1 180 ? 0.569 1.412 -3.670 1.00 97.62 180 LEU A O 1
ATOM 1413 N N . VAL A 1 181 ? 2.396 0.989 -2.447 1.00 98.25 181 VAL A N 1
ATOM 1414 C CA . VAL A 1 181 ? 1.914 -0.315 -1.973 1.00 98.25 181 VAL A CA 1
ATOM 1415 C C . VAL A 1 181 ? 1.030 -0.126 -0.749 1.00 98.25 181 VAL A C 1
ATOM 1417 O O . VAL A 1 181 ? 1.425 0.528 0.216 1.00 98.25 181 VAL A O 1
ATOM 1420 N N . ILE A 1 182 ? -0.139 -0.757 -0.769 1.00 97.81 182 ILE A N 1
ATOM 1421 C CA . ILE A 1 182 ? -1.078 -0.779 0.349 1.00 97.81 182 ILE A CA 1
ATOM 1422 C C . ILE A 1 182 ? -1.360 -2.214 0.805 1.00 97.81 182 ILE A C 1
ATOM 1424 O O . ILE A 1 182 ? -1.282 -3.161 0.019 1.00 97.81 182 ILE A O 1
ATOM 1428 N N . ARG A 1 183 ? -1.691 -2.371 2.085 1.00 96.56 183 ARG A N 1
ATOM 1429 C CA . ARG A 1 183 ? -2.058 -3.635 2.735 1.00 96.56 183 ARG A CA 1
ATOM 1430 C C . ARG A 1 183 ? -3.405 -3.481 3.437 1.00 96.56 183 ARG A C 1
ATOM 1432 O O . ARG A 1 183 ? -3.677 -2.424 3.996 1.00 96.56 183 ARG A O 1
ATOM 1439 N N . ALA A 1 184 ? -4.241 -4.513 3.425 1.00 93.69 184 ALA A N 1
ATOM 1440 C CA . ALA A 1 184 ? -5.467 -4.519 4.220 1.00 93.69 184 ALA A CA 1
ATOM 1441 C C . ALA A 1 184 ? -5.143 -4.679 5.721 1.00 93.69 184 ALA A C 1
ATOM 1443 O O . ALA A 1 184 ? -4.332 -5.526 6.102 1.00 93.69 184 ALA A O 1
ATOM 1444 N N . LYS A 1 185 ? -5.779 -3.874 6.581 1.00 88.69 185 LYS A N 1
ATOM 1445 C CA . LYS A 1 185 ? -5.464 -3.799 8.022 1.00 88.69 185 LYS A CA 1
ATOM 1446 C C . LYS A 1 185 ? -5.847 -5.061 8.811 1.00 88.69 185 LYS A C 1
ATOM 1448 O O . LYS A 1 185 ? -5.138 -5.435 9.740 1.00 88.69 185 LYS A O 1
ATOM 1453 N N . HIS A 1 186 ? -6.946 -5.732 8.448 1.00 74.62 186 HIS A N 1
ATOM 1454 C CA . HIS A 1 186 ? -7.603 -6.730 9.315 1.00 74.62 186 HIS A CA 1
ATOM 1455 C C . HIS A 1 186 ? -7.720 -8.154 8.747 1.00 74.62 186 HIS A C 1
ATOM 1457 O O . HIS A 1 186 ? -8.453 -8.971 9.298 1.00 74.62 186 HIS A O 1
ATOM 1463 N N . ASP A 1 187 ? -6.955 -8.519 7.716 1.00 66.56 187 ASP A N 1
ATOM 1464 C CA . ASP A 1 187 ? -7.057 -9.869 7.128 1.00 66.56 187 ASP A CA 1
ATOM 1465 C C . ASP A 1 187 ? -6.556 -10.999 8.052 1.00 66.56 187 ASP A C 1
ATOM 1467 O O . ASP A 1 187 ? -6.935 -12.158 7.890 1.00 66.56 187 ASP A O 1
ATOM 1471 N N . CYS A 1 188 ? -5.737 -10.680 9.063 1.00 51.00 188 CYS A N 1
ATOM 1472 C CA . CYS A 1 188 ? -5.106 -11.681 9.933 1.00 51.00 188 CYS A CA 1
ATOM 1473 C C . CYS A 1 188 ? -6.100 -12.405 10.869 1.00 51.00 188 CYS A C 1
ATOM 1475 O O . CYS A 1 188 ? -5.821 -13.503 11.351 1.00 51.00 188 CYS A O 1
ATOM 1477 N N . VAL A 1 189 ? -7.274 -11.820 11.139 1.00 53.28 189 VAL A N 1
ATOM 1478 C CA . VAL A 1 189 ? -8.200 -12.352 12.157 1.00 53.28 189 VAL A CA 1
ATOM 1479 C C . VAL A 1 189 ? -8.926 -13.618 11.679 1.00 53.28 189 VAL A C 1
ATOM 1481 O O . VAL A 1 189 ? -9.223 -14.494 12.489 1.00 53.28 189 VAL A O 1
ATOM 1484 N N . MET A 1 190 ? -9.147 -13.779 10.373 1.00 51.78 190 MET A N 1
ATOM 1485 C CA . MET A 1 190 ? -10.017 -14.850 9.866 1.00 51.78 190 MET A CA 1
ATOM 1486 C C . MET A 1 190 ? -9.280 -16.163 9.583 1.00 51.78 190 MET A C 1
ATOM 1488 O O . MET A 1 190 ? -9.847 -17.234 9.793 1.00 51.78 190 MET A O 1
ATOM 1492 N N . ALA A 1 191 ? -7.996 -16.112 9.209 1.00 54.00 191 ALA A N 1
ATOM 1493 C CA . ALA A 1 191 ? -7.216 -17.325 8.937 1.00 54.00 191 ALA A CA 1
ATOM 1494 C C . ALA A 1 191 ? -7.066 -18.229 10.181 1.00 54.00 191 ALA A C 1
ATOM 1496 O O . ALA A 1 191 ? -7.078 -19.456 10.072 1.00 54.00 191 ALA A O 1
ATOM 1497 N N . ASN A 1 192 ? -7.002 -17.634 11.377 1.00 49.19 192 ASN A N 1
ATOM 1498 C CA . ASN A 1 192 ? -6.874 -18.378 12.634 1.00 49.19 192 ASN A CA 1
ATOM 1499 C C . ASN A 1 192 ? -8.206 -18.975 13.128 1.00 49.19 192 ASN A C 1
ATOM 1501 O O . ASN A 1 192 ? -8.202 -19.993 13.822 1.00 49.19 192 ASN A O 1
ATOM 1505 N N . LEU A 1 193 ? -9.349 -18.383 12.762 1.00 53.28 193 LEU A N 1
ATOM 1506 C CA . LEU A 1 193 ? -10.672 -18.886 13.157 1.00 53.28 193 LEU A CA 1
ATOM 1507 C C . LEU A 1 193 ? -11.066 -20.158 12.394 1.00 53.28 193 LEU A C 1
ATOM 1509 O O . LEU A 1 193 ? -11.721 -21.035 12.961 1.00 53.28 193 LEU A O 1
ATOM 1513 N N . GLU A 1 194 ? -10.625 -20.307 11.145 1.00 54.75 194 GLU A N 1
ATOM 1514 C CA . GLU A 1 194 ? -10.886 -21.520 10.363 1.00 54.75 194 GLU A CA 1
ATOM 1515 C C . GLU A 1 194 ? -9.958 -22.683 10.755 1.00 54.75 194 GLU A C 1
ATOM 1517 O O . GLU A 1 194 ? -10.397 -23.834 10.799 1.00 54.75 194 GLU A O 1
ATOM 1522 N N . GLN A 1 195 ? -8.710 -22.405 11.152 1.00 55.03 195 GLN A N 1
ATOM 1523 C CA . GLN A 1 195 ? -7.764 -23.446 11.584 1.00 55.03 195 GLN A CA 1
ATOM 1524 C C . GLN A 1 195 ? -8.095 -24.059 12.958 1.00 55.03 195 GLN A C 1
ATOM 1526 O O . GLN A 1 195 ? -7.769 -25.221 13.202 1.00 55.03 195 GLN A O 1
ATOM 1531 N N . GLY A 1 196 ? -8.812 -23.349 13.836 1.00 53.50 196 GLY A N 1
ATOM 1532 C CA . GLY A 1 196 ? -9.218 -23.860 15.154 1.00 53.50 196 GLY A CA 1
ATOM 1533 C C . GLY A 1 196 ? -10.396 -24.847 15.151 1.00 53.50 196 GLY A C 1
ATOM 1534 O O . GLY A 1 196 ? -10.608 -25.546 16.141 1.00 53.50 196 GLY A O 1
ATOM 1535 N N . ARG A 1 197 ? -11.171 -24.946 14.059 1.00 54.78 197 ARG A N 1
ATOM 1536 C CA . ARG A 1 197 ? -12.379 -25.798 13.993 1.00 54.78 197 ARG A CA 1
ATOM 1537 C C . ARG A 1 197 ? -12.146 -27.216 13.451 1.00 54.78 197 ARG A C 1
ATOM 1539 O O . ARG A 1 197 ? -13.054 -28.039 13.534 1.00 54.78 197 ARG A O 1
ATOM 1546 N N . GLY A 1 198 ? -10.953 -27.529 12.938 1.00 55.19 198 GLY A N 1
ATOM 1547 C CA . GLY A 1 198 ? -10.670 -28.800 12.249 1.00 55.19 198 GLY A CA 1
ATOM 1548 C C . GLY A 1 198 ? -9.977 -29.908 13.060 1.00 55.19 198 GLY A C 1
ATOM 1549 O O . GLY A 1 198 ? -9.848 -31.019 12.558 1.00 55.19 198 GLY A O 1
ATOM 1550 N N . GLY A 1 199 ? -9.517 -29.654 14.291 1.00 54.53 199 GLY A N 1
ATOM 1551 C CA . GLY A 1 199 ? -8.570 -30.546 14.994 1.00 54.53 199 GLY A CA 1
ATOM 1552 C C . GLY A 1 199 ? -9.151 -31.684 15.849 1.00 54.53 199 GLY A C 1
ATOM 1553 O O . GLY A 1 199 ? -8.396 -32.369 16.532 1.00 54.53 199 GLY A O 1
ATOM 1554 N N . GLY A 1 200 ? -10.469 -31.893 15.868 1.00 60.50 200 GLY A N 1
ATOM 1555 C CA . GLY A 1 200 ? -11.118 -32.810 16.811 1.00 60.50 200 GLY A CA 1
ATOM 1556 C C . GLY A 1 200 ? -11.807 -34.002 16.157 1.00 60.50 200 GLY A C 1
ATOM 1557 O O . GLY A 1 200 ? -13.031 -34.051 16.186 1.00 60.50 200 GLY A O 1
ATOM 1558 N N . ARG A 1 201 ? -11.072 -34.968 15.590 1.00 58.19 201 ARG A N 1
ATOM 1559 C CA . ARG A 1 201 ? -11.575 -36.347 15.401 1.00 58.19 201 ARG A CA 1
ATOM 1560 C C . ARG A 1 201 ? -10.463 -37.302 14.979 1.00 58.19 201 ARG A C 1
ATOM 1562 O O . ARG A 1 201 ? -9.917 -37.173 13.892 1.00 58.19 201 ARG A O 1
ATOM 1569 N N . GLY A 1 202 ? -10.195 -38.297 15.824 1.00 56.31 202 GLY A N 1
ATOM 1570 C CA . GLY A 1 202 ? -9.436 -39.478 15.417 1.00 56.31 202 GLY A CA 1
ATOM 1571 C C . GLY A 1 202 ? -8.502 -40.090 16.455 1.00 56.31 202 GLY A C 1
ATOM 1572 O O . GLY A 1 202 ? -7.453 -40.591 16.071 1.00 56.31 202 GLY A O 1
ATOM 1573 N N . ALA A 1 203 ? -8.851 -40.102 17.746 1.00 55.72 203 ALA A N 1
ATOM 1574 C CA . ALA A 1 203 ? -8.276 -41.097 18.651 1.00 55.72 203 ALA A CA 1
ATOM 1575 C C . ALA A 1 203 ? -8.851 -42.472 18.262 1.00 55.72 203 ALA A C 1
ATOM 1577 O O . ALA A 1 203 ? -9.925 -42.865 18.714 1.00 55.72 203 ALA A O 1
ATOM 1578 N N . GLY A 1 204 ? -8.177 -43.153 17.334 1.00 61.97 204 GLY A N 1
ATOM 1579 C CA . GLY A 1 204 ? -8.453 -44.542 16.995 1.00 61.97 204 GLY A CA 1
ATOM 1580 C C . GLY A 1 204 ? -8.094 -45.428 18.183 1.00 61.97 204 GLY A C 1
ATOM 1581 O O . GLY A 1 204 ? -6.923 -45.574 18.523 1.00 61.97 204 GLY A O 1
ATOM 1582 N N . ILE A 1 205 ? -9.114 -45.996 18.822 1.00 61.00 205 ILE A N 1
ATOM 1583 C CA . ILE A 1 205 ? -8.972 -47.072 19.798 1.00 61.00 205 ILE A CA 1
ATOM 1584 C C . ILE A 1 205 ? -8.544 -48.314 19.012 1.00 61.00 205 ILE A C 1
ATOM 1586 O O . ILE A 1 205 ? -9.327 -48.863 18.239 1.00 61.00 205 ILE A O 1
ATOM 1590 N N . ALA A 1 206 ? -7.292 -48.734 19.186 1.00 61.91 206 ALA A N 1
ATOM 1591 C CA . ALA A 1 206 ? -6.838 -50.050 18.762 1.00 61.91 206 ALA A CA 1
ATOM 1592 C C . ALA A 1 206 ? -7.450 -51.091 19.711 1.00 61.91 206 ALA A C 1
ATOM 1594 O O . ALA A 1 206 ? -7.124 -51.119 20.898 1.00 61.91 206 ALA A O 1
ATOM 1595 N N . ALA A 1 207 ? -8.377 -51.898 19.197 1.00 60.94 207 ALA A N 1
ATOM 1596 C CA . ALA A 1 207 ? -8.854 -53.099 19.868 1.00 60.94 207 ALA A CA 1
ATOM 1597 C C . ALA A 1 207 ? -7.936 -54.279 19.511 1.00 60.94 207 ALA A C 1
ATOM 1599 O O . ALA A 1 207 ? -7.504 -54.402 18.363 1.00 60.94 207 ALA A O 1
ATOM 1600 N N . LEU A 1 208 ? -7.636 -55.064 20.548 1.00 65.38 208 LEU A N 1
ATOM 1601 C CA . LEU A 1 208 ? -6.853 -56.303 20.585 1.00 65.38 208 LEU A CA 1
ATOM 1602 C C . LEU A 1 208 ? -7.423 -57.409 19.690 1.00 65.38 208 LEU A C 1
ATOM 1604 O O . LEU A 1 208 ? -8.668 -57.496 19.592 1.00 65.38 208 LEU A O 1
#

Secondary structure (DSSP, 8-state):
------PPPHHHHHHHHHHHTT--TTSPPPPPPPSSHHHHHHHHHHHHHTT-HHHHSPPPP-TT-EEETTEEEEEES---TT--SPP-TTTT-EEEPPTTEEEPBTTSTTHHHHHHHHHTS-TTSSEEEEE-TTSSEEEEE-TT--SSS-TT-EEESS-SSEEEESEEEEEEE-SS--EEEEEESSTHHHHHHHHTTS----------

pLDDT: mean 84.56, std 15.65, range [36.91, 98.5]

Organism: NCBI:txid311494